Protein AF-A0A5T1BU81-F1 (afdb_monomer_lite)

Structure (mmCIF, N/CA/C/O backbone):
data_AF-A0A5T1BU81-F1
#
_entry.id   AF-A0A5T1BU81-F1
#
loop_
_atom_site.group_PDB
_atom_site.id
_atom_site.type_symbol
_atom_site.label_atom_id
_atom_site.label_alt_id
_atom_site.label_comp_id
_atom_site.label_asym_id
_atom_site.label_entity_id
_atom_site.label_seq_id
_atom_site.pdbx_PDB_ins_code
_atom_site.Cartn_x
_atom_site.Cartn_y
_atom_site.Cartn_z
_atom_site.occupancy
_atom_site.B_iso_or_equiv
_atom_site.auth_seq_id
_atom_site.auth_comp_id
_atom_site.auth_asym_id
_atom_site.auth_atom_id
_atom_site.pdbx_PDB_model_num
ATOM 1 N N . MET A 1 1 ? 14.398 15.067 -63.737 1.00 49.19 1 MET A N 1
ATOM 2 C CA . MET A 1 1 ? 13.783 13.941 -62.996 1.00 49.19 1 MET A CA 1
ATOM 3 C C . MET A 1 1 ? 14.913 13.104 -62.406 1.00 49.19 1 MET A C 1
ATOM 5 O O . MET A 1 1 ? 15.627 12.463 -63.167 1.00 49.19 1 MET A O 1
ATOM 9 N N . PHE A 1 2 ? 15.173 13.196 -61.098 1.00 52.94 2 PHE A N 1
ATOM 10 C CA . PHE A 1 2 ? 16.264 12.443 -60.463 1.00 52.94 2 PHE A CA 1
ATOM 11 C C . PHE A 1 2 ? 15.943 10.939 -60.498 1.00 52.94 2 PHE A C 1
ATOM 13 O O . PHE A 1 2 ? 14.991 10.491 -59.864 1.00 52.94 2 PHE A O 1
ATOM 20 N N . LYS A 1 3 ? 16.707 10.155 -61.271 1.00 63.56 3 LYS A N 1
ATOM 21 C CA . LYS A 1 3 ? 16.620 8.686 -61.277 1.00 63.56 3 LYS A CA 1
ATOM 22 C C . LYS A 1 3 ? 17.529 8.142 -60.179 1.00 63.56 3 LYS A C 1
ATOM 24 O O . LYS A 1 3 ? 18.737 8.031 -60.366 1.00 63.56 3 LYS A O 1
ATOM 29 N N . PHE A 1 4 ? 16.947 7.807 -59.034 1.00 70.00 4 PHE A N 1
ATOM 30 C CA . PHE A 1 4 ? 17.667 7.098 -57.982 1.00 70.00 4 PHE A CA 1
ATOM 31 C C . PHE A 1 4 ? 17.921 5.647 -58.394 1.00 70.00 4 PHE A C 1
ATOM 33 O O . PHE A 1 4 ? 17.029 4.963 -58.899 1.00 70.00 4 PHE A O 1
ATOM 40 N N . SER A 1 5 ? 19.147 5.170 -58.175 1.00 81.44 5 SER A N 1
ATOM 41 C CA . SER A 1 5 ? 19.474 3.760 -58.387 1.00 81.44 5 SER A CA 1
ATOM 42 C C . SER A 1 5 ? 18.735 2.882 -57.369 1.00 81.44 5 SER A C 1
ATOM 44 O O . SER A 1 5 ? 18.417 3.328 -56.265 1.00 81.44 5 SER A O 1
ATOM 46 N N . LYS A 1 6 ? 18.517 1.601 -57.691 1.00 78.50 6 LYS A N 1
ATOM 47 C CA . LYS A 1 6 ? 17.941 0.620 -56.750 1.00 78.50 6 LYS A CA 1
ATOM 48 C C . LYS A 1 6 ? 18.721 0.566 -55.424 1.00 78.50 6 LYS A C 1
ATOM 50 O O . LYS A 1 6 ? 18.123 0.446 -54.363 1.00 78.50 6 LYS A O 1
ATOM 55 N N . LYS A 1 7 ? 20.048 0.736 -55.481 1.00 82.69 7 LYS A N 1
ATOM 56 C CA . LYS A 1 7 ? 20.930 0.811 -54.305 1.00 82.69 7 LYS A CA 1
ATOM 57 C C . LYS A 1 7 ? 20.673 2.072 -53.469 1.00 82.69 7 LYS A C 1
ATOM 59 O O . LYS A 1 7 ? 20.648 1.991 -52.249 1.00 82.69 7 LYS A O 1
ATOM 64 N N . SER A 1 8 ? 20.421 3.211 -54.115 1.00 82.31 8 SER A N 1
ATOM 65 C CA . SER A 1 8 ? 20.060 4.465 -53.440 1.00 82.31 8 SER A CA 1
ATOM 66 C C . SER A 1 8 ? 18.711 4.357 -52.721 1.00 82.31 8 SER A C 1
ATOM 68 O O . SER A 1 8 ? 18.599 4.808 -51.588 1.00 82.31 8 SER A O 1
ATOM 70 N N . TRP A 1 9 ? 17.717 3.701 -53.330 1.00 86.00 9 TRP A N 1
ATOM 71 C CA . TRP A 1 9 ? 16.418 3.443 -52.693 1.00 86.00 9 TRP A CA 1
ATOM 72 C C . TRP A 1 9 ? 16.521 2.549 -51.455 1.00 86.00 9 TRP A C 1
ATOM 74 O O . TRP A 1 9 ? 15.889 2.839 -50.445 1.00 86.00 9 TRP A O 1
ATOM 84 N N . ILE A 1 10 ? 17.347 1.500 -51.510 1.00 87.88 10 ILE A N 1
ATOM 85 C CA . ILE A 1 10 ? 17.588 0.617 -50.358 1.00 87.88 10 ILE A CA 1
ATOM 86 C C . ILE A 1 10 ? 18.235 1.392 -49.204 1.00 87.88 10 ILE A C 1
ATOM 88 O O . ILE A 1 10 ? 17.808 1.253 -48.063 1.00 87.88 10 ILE A O 1
ATOM 92 N N . ILE A 1 11 ? 19.226 2.242 -49.491 1.00 89.12 11 ILE A N 1
ATOM 93 C CA . ILE A 1 11 ? 19.887 3.065 -48.465 1.00 89.12 11 ILE A CA 1
ATOM 94 C C . ILE A 1 11 ? 18.897 4.050 -47.833 1.00 89.12 11 ILE A C 1
ATOM 96 O O . ILE A 1 11 ? 18.842 4.150 -46.612 1.00 89.12 11 ILE A O 1
ATOM 100 N N . ILE A 1 12 ? 18.085 4.738 -48.643 1.00 88.56 12 ILE A N 1
ATOM 101 C CA . ILE A 1 12 ? 17.054 5.659 -48.141 1.00 88.56 12 ILE A CA 1
ATOM 102 C C . ILE A 1 12 ? 16.055 4.910 -47.254 1.00 88.56 12 ILE A C 1
ATOM 104 O O . ILE A 1 12 ? 15.737 5.382 -46.168 1.00 88.56 12 ILE A O 1
ATOM 108 N N . PHE A 1 13 ? 15.603 3.727 -47.675 1.00 91.00 13 PHE A N 1
ATOM 109 C CA . PHE A 1 13 ? 14.686 2.910 -46.884 1.00 91.00 13 PHE A CA 1
ATOM 110 C C . PHE A 1 13 ? 15.289 2.508 -45.530 1.00 91.00 13 PHE A C 1
ATOM 112 O O . PHE A 1 13 ? 14.634 2.667 -44.505 1.00 91.00 13 PHE A O 1
ATOM 119 N N . ILE A 1 14 ? 16.552 2.065 -45.504 1.00 92.38 14 ILE A N 1
ATOM 120 C CA . ILE A 1 14 ? 17.260 1.737 -44.255 1.00 92.38 14 ILE A CA 1
ATOM 121 C C . ILE A 1 14 ? 17.346 2.961 -43.337 1.00 92.38 14 ILE A C 1
ATOM 123 O O . ILE A 1 14 ? 17.068 2.844 -42.148 1.00 92.38 14 ILE A O 1
ATOM 127 N N . LEU A 1 15 ? 17.687 4.136 -43.873 1.00 92.62 15 LEU A N 1
ATOM 128 C CA . LEU A 1 15 ? 17.771 5.369 -43.085 1.00 92.62 15 LEU A CA 1
ATOM 129 C C . LEU A 1 15 ? 16.412 5.787 -42.510 1.00 92.62 15 LEU A C 1
ATOM 131 O O . LEU A 1 15 ? 16.352 6.207 -41.359 1.00 92.62 15 LEU A O 1
ATOM 135 N N . VAL A 1 16 ? 15.326 5.633 -43.272 1.00 93.06 16 VAL A N 1
ATOM 136 C CA . VAL A 1 16 ? 13.964 5.915 -42.792 1.00 93.06 16 VAL A CA 1
ATOM 137 C C . VAL A 1 16 ? 13.565 4.944 -41.682 1.00 93.06 16 VAL A C 1
ATOM 139 O O . VAL A 1 16 ? 13.058 5.380 -40.653 1.00 93.06 16 VAL A O 1
ATOM 142 N N . VAL A 1 17 ? 13.829 3.644 -41.849 1.00 92.00 17 VAL A N 1
ATOM 143 C CA . VAL A 1 17 ? 13.545 2.640 -40.810 1.00 92.00 17 VAL A CA 1
ATOM 144 C C . VAL A 1 17 ? 14.353 2.924 -39.544 1.00 92.00 17 VAL A C 1
ATOM 146 O O . VAL A 1 17 ? 13.786 2.923 -38.456 1.00 92.00 17 VAL A O 1
ATOM 149 N N . LEU A 1 18 ? 15.648 3.229 -39.671 1.00 92.94 18 LEU A N 1
ATOM 150 C CA . LEU A 1 18 ? 16.491 3.597 -38.531 1.00 92.94 18 LEU A CA 1
ATOM 151 C C . LEU A 1 18 ? 15.981 4.854 -37.829 1.00 92.94 18 LEU A C 1
ATOM 153 O O . LEU A 1 18 ? 15.910 4.865 -36.606 1.00 92.94 18 LEU A O 1
ATOM 157 N N . TYR A 1 19 ? 15.593 5.885 -38.582 1.00 92.50 19 TYR A N 1
ATOM 158 C CA . TYR A 1 19 ? 15.029 7.106 -38.014 1.00 92.50 19 TYR A CA 1
ATOM 159 C C . TYR A 1 19 ? 13.766 6.814 -37.196 1.00 92.50 19 TYR A C 1
ATOM 161 O O . TYR A 1 19 ? 13.699 7.208 -36.038 1.00 92.50 19 TYR A O 1
ATOM 169 N N . VAL A 1 20 ? 12.815 6.051 -37.747 1.00 91.25 20 VAL A N 1
ATOM 170 C CA . VAL A 1 20 ? 11.580 5.670 -37.036 1.00 91.25 20 VAL A CA 1
ATOM 171 C C . VAL A 1 20 ? 11.888 4.875 -35.764 1.00 91.25 20 VAL A C 1
ATOM 173 O O . VAL A 1 20 ? 11.314 5.148 -34.714 1.00 91.25 20 VAL A O 1
ATOM 176 N N . VAL A 1 21 ? 12.814 3.914 -35.833 1.00 90.88 21 VAL A N 1
ATOM 177 C CA . VAL A 1 21 ? 13.226 3.114 -34.668 1.00 90.88 21 VAL A CA 1
ATOM 178 C C . VAL A 1 21 ? 13.856 4.000 -33.592 1.00 90.88 21 VAL A C 1
ATOM 180 O O . VAL A 1 21 ? 13.469 3.905 -32.432 1.00 90.88 21 VAL A O 1
ATOM 183 N N . ILE A 1 22 ? 14.781 4.889 -33.963 1.00 91.25 22 ILE A N 1
ATOM 184 C CA . ILE A 1 22 ? 15.454 5.801 -33.026 1.00 91.25 22 ILE A CA 1
ATOM 185 C C . ILE A 1 22 ? 14.453 6.776 -32.397 1.00 91.25 22 ILE A C 1
ATOM 187 O O . ILE A 1 22 ? 14.498 6.975 -31.187 1.00 91.25 22 ILE A O 1
ATOM 191 N N . SER A 1 23 ? 13.536 7.348 -33.182 1.00 86.75 23 SER A N 1
ATOM 192 C CA . SER A 1 23 ? 12.489 8.242 -32.675 1.00 86.75 23 SER A CA 1
ATOM 193 C C . SER A 1 23 ? 11.585 7.545 -31.659 1.00 86.75 23 SER A C 1
ATOM 195 O O . SER A 1 23 ? 11.383 8.080 -30.574 1.00 86.75 23 SER A O 1
ATOM 197 N N . ASN A 1 24 ? 11.122 6.327 -31.954 1.00 87.19 24 ASN A N 1
ATOM 198 C CA . ASN A 1 24 ? 10.298 5.554 -31.019 1.00 87.19 24 ASN A CA 1
ATOM 199 C C . ASN A 1 24 ? 11.059 5.192 -29.735 1.00 87.19 24 ASN A C 1
ATOM 201 O O . ASN A 1 24 ? 10.496 5.249 -28.646 1.00 87.19 24 ASN A O 1
ATOM 205 N N . ILE A 1 25 ? 12.343 4.833 -29.847 1.00 87.88 25 ILE A N 1
ATOM 206 C CA . ILE A 1 25 ? 13.197 4.564 -28.682 1.00 87.88 25 ILE A CA 1
ATOM 207 C C . ILE A 1 25 ? 13.343 5.828 -27.826 1.00 87.88 25 ILE A C 1
ATOM 209 O O . ILE A 1 25 ? 13.241 5.758 -26.606 1.00 87.88 25 ILE A O 1
ATOM 213 N N . TYR A 1 26 ? 13.552 6.985 -28.453 1.00 88.12 26 TYR A N 1
ATOM 214 C CA . TYR A 1 26 ? 13.682 8.258 -27.751 1.00 88.12 26 TYR A CA 1
ATOM 215 C C . TYR A 1 26 ? 12.391 8.662 -27.022 1.00 88.12 26 TYR A C 1
ATOM 217 O O . TYR A 1 26 ? 12.443 9.061 -25.860 1.00 88.12 26 TYR A O 1
ATOM 225 N N . GLU A 1 27 ? 11.230 8.513 -27.666 1.00 86.94 27 GLU A N 1
ATOM 226 C CA . GLU A 1 27 ? 9.928 8.753 -27.030 1.00 86.94 27 GLU A CA 1
ATOM 227 C C . GLU A 1 27 ? 9.691 7.818 -25.838 1.00 86.94 27 GLU A C 1
ATOM 229 O O . GLU A 1 27 ? 9.267 8.278 -24.777 1.00 86.94 27 GLU A O 1
ATOM 234 N N . LEU A 1 28 ? 10.034 6.532 -25.979 1.00 85.50 28 LEU A N 1
ATOM 235 C CA . LEU A 1 28 ? 9.949 5.556 -24.894 1.00 85.50 28 LEU A CA 1
ATOM 236 C C . LEU A 1 28 ? 10.817 5.968 -23.695 1.00 85.50 28 LEU A C 1
ATOM 238 O O . LEU A 1 28 ? 10.316 6.011 -22.574 1.00 85.50 28 LEU A O 1
ATOM 242 N N . PHE A 1 29 ? 12.086 6.324 -23.923 1.00 84.88 29 PHE A N 1
ATOM 243 C CA . PHE A 1 29 ? 12.984 6.764 -22.849 1.00 84.88 29 PHE A CA 1
ATOM 244 C C . PHE A 1 29 ? 12.488 8.031 -22.146 1.00 84.88 29 PHE A C 1
ATOM 246 O O . PHE A 1 29 ? 12.538 8.102 -20.921 1.00 84.88 29 PHE A O 1
ATOM 253 N N . ASN A 1 30 ? 11.973 9.013 -22.891 1.00 86.62 30 ASN A N 1
ATOM 254 C CA . ASN A 1 30 ? 11.432 10.235 -22.292 1.00 86.62 30 ASN A CA 1
ATOM 255 C C . ASN A 1 30 ? 10.183 9.966 -21.443 1.00 86.62 30 ASN A C 1
ATOM 257 O O . ASN A 1 30 ? 10.045 10.550 -20.370 1.00 86.62 30 ASN A O 1
ATOM 261 N N . SER A 1 31 ? 9.284 9.090 -21.905 1.00 86.19 31 SER A N 1
ATOM 262 C CA . SER A 1 31 ? 8.113 8.674 -21.123 1.00 86.19 31 SER A CA 1
ATOM 263 C C . SER A 1 31 ? 8.538 7.988 -19.827 1.00 86.19 31 SER A C 1
ATOM 265 O O . SER A 1 31 ? 8.053 8.345 -18.758 1.00 86.19 31 SER A O 1
ATOM 267 N N . MET A 1 32 ? 9.483 7.049 -19.915 1.00 87.12 32 MET A N 1
ATOM 268 C CA . MET A 1 32 ? 10.006 6.330 -18.753 1.00 87.12 32 MET A CA 1
ATOM 269 C C . MET A 1 32 ? 10.641 7.272 -17.728 1.00 87.12 32 MET A C 1
ATOM 271 O O . MET A 1 32 ? 10.411 7.133 -16.531 1.00 87.12 32 MET A O 1
ATOM 275 N N . GLU A 1 33 ? 11.430 8.244 -18.182 1.00 89.69 33 GLU A N 1
ATOM 276 C CA . GLU A 1 33 ? 12.077 9.198 -17.283 1.00 89.69 33 GLU A CA 1
ATOM 277 C C . GLU A 1 33 ? 11.059 10.124 -16.604 1.00 89.69 33 GLU A C 1
ATOM 279 O O . GLU A 1 33 ? 11.213 10.464 -15.432 1.00 89.69 33 GLU A O 1
ATOM 284 N N . ALA A 1 34 ? 9.982 10.500 -17.300 1.00 91.81 34 ALA A N 1
ATOM 285 C CA . ALA A 1 34 ? 8.889 11.257 -16.695 1.00 91.81 34 ALA A CA 1
ATOM 286 C C . ALA A 1 34 ? 8.179 10.455 -15.589 1.00 91.81 34 ALA A C 1
ATOM 288 O O . ALA A 1 34 ? 7.944 10.992 -14.502 1.00 91.81 34 ALA A O 1
ATOM 289 N N . ASP A 1 35 ? 7.892 9.175 -15.835 1.00 93.56 35 ASP A N 1
ATOM 290 C CA . ASP A 1 35 ? 7.262 8.287 -14.852 1.00 93.56 35 ASP A CA 1
ATOM 291 C C . ASP A 1 35 ? 8.173 8.055 -13.636 1.00 93.56 35 ASP A C 1
ATOM 293 O O . ASP A 1 35 ? 7.727 8.179 -12.493 1.00 93.56 35 ASP A O 1
ATOM 297 N N . ASN A 1 36 ? 9.471 7.823 -13.862 1.00 94.31 36 ASN A N 1
ATOM 298 C CA . ASN A 1 36 ? 10.459 7.674 -12.791 1.00 94.31 36 ASN A CA 1
ATOM 299 C C . ASN A 1 36 ? 10.587 8.943 -11.943 1.00 94.31 36 ASN A C 1
ATOM 301 O O . ASN A 1 36 ? 10.614 8.865 -10.716 1.00 94.31 36 ASN A O 1
ATOM 305 N N . ASN A 1 37 ? 10.633 10.123 -12.566 1.00 95.50 37 ASN A N 1
ATOM 306 C CA . ASN A 1 37 ? 10.712 11.383 -11.826 1.00 95.50 37 ASN A CA 1
ATOM 307 C C . ASN A 1 37 ? 9.479 11.610 -10.957 1.00 95.50 37 ASN A C 1
ATOM 309 O O . ASN A 1 37 ? 9.611 11.975 -9.789 1.00 95.50 37 ASN A O 1
ATOM 313 N N . LYS A 1 38 ? 8.291 11.296 -11.474 1.00 97.06 38 LYS A N 1
ATOM 314 C CA . LYS A 1 38 ? 7.061 11.353 -10.685 1.00 97.06 38 LYS A CA 1
ATOM 315 C C . LYS A 1 38 ? 7.082 10.369 -9.511 1.00 97.06 38 LYS A C 1
ATOM 317 O O . LYS A 1 38 ? 6.713 10.747 -8.401 1.00 97.06 38 LYS A O 1
ATOM 322 N N . ALA A 1 39 ? 7.549 9.139 -9.726 1.00 97.25 39 ALA A N 1
ATOM 323 C CA . ALA A 1 39 ? 7.691 8.152 -8.658 1.00 97.25 39 ALA A CA 1
ATOM 324 C C . ALA A 1 39 ? 8.668 8.635 -7.569 1.00 97.25 39 ALA A C 1
ATOM 326 O O . ALA A 1 39 ? 8.357 8.568 -6.378 1.00 97.25 39 ALA A O 1
ATOM 327 N N . ARG A 1 40 ? 9.815 9.214 -7.954 1.00 97.94 40 ARG A N 1
ATOM 328 C CA . ARG A 1 40 ? 10.782 9.811 -7.012 1.00 97.94 40 ARG A CA 1
ATOM 329 C C . ARG A 1 40 ? 10.168 10.944 -6.196 1.00 97.94 40 ARG A C 1
ATOM 331 O O . ARG A 1 40 ? 10.365 11.007 -4.979 1.00 97.94 40 ARG A O 1
ATOM 338 N N . GLU A 1 41 ? 9.424 11.833 -6.850 1.00 98.38 41 GLU A N 1
ATOM 339 C CA . GLU A 1 41 ? 8.719 12.938 -6.196 1.00 98.38 41 GLU A CA 1
ATOM 340 C C . GLU A 1 41 ? 7.700 12.424 -5.173 1.00 98.38 41 GLU A C 1
ATOM 342 O O . GLU A 1 41 ? 7.697 12.887 -4.028 1.00 98.38 41 GLU A O 1
ATOM 347 N N . ASN A 1 42 ? 6.891 11.429 -5.542 1.00 98.50 42 ASN A N 1
ATOM 348 C CA . ASN A 1 42 ? 5.886 10.835 -4.661 1.00 98.50 42 ASN A CA 1
ATOM 349 C C . ASN A 1 42 ? 6.514 10.166 -3.430 1.00 98.50 42 ASN A C 1
ATOM 351 O O . ASN A 1 42 ? 6.101 10.439 -2.299 1.00 98.50 42 ASN A O 1
ATOM 355 N N . LEU A 1 43 ? 7.548 9.339 -3.619 1.00 98.25 43 LEU A N 1
ATOM 356 C CA . LEU A 1 43 ? 8.248 8.668 -2.515 1.00 98.25 43 LEU A CA 1
ATOM 357 C C . LEU A 1 43 ? 8.936 9.682 -1.589 1.00 98.25 43 LEU A C 1
ATOM 359 O O . LEU A 1 43 ? 8.867 9.572 -0.363 1.00 98.25 43 LEU A O 1
ATOM 363 N N . SER A 1 44 ? 9.533 10.730 -2.158 1.00 98.50 44 SER A N 1
ATOM 364 C CA . SER A 1 44 ? 10.124 11.828 -1.384 1.00 98.50 44 SER A CA 1
ATOM 365 C C . SER A 1 44 ? 9.068 12.590 -0.580 1.00 98.50 44 SER A C 1
ATOM 367 O O . SER A 1 44 ? 9.288 12.934 0.588 1.00 98.50 44 SER A O 1
ATOM 369 N N . ALA A 1 45 ? 7.897 12.835 -1.173 1.00 98.50 45 ALA A N 1
ATOM 370 C CA . ALA A 1 45 ? 6.770 13.471 -0.502 1.00 98.50 45 ALA A CA 1
ATOM 371 C C . ALA A 1 45 ? 6.239 12.612 0.653 1.00 98.50 45 ALA A C 1
ATOM 373 O O . ALA A 1 45 ? 5.982 13.150 1.731 1.00 98.50 45 ALA A O 1
ATOM 374 N N . LEU A 1 46 ? 6.160 11.289 0.479 1.00 98.56 46 LEU A N 1
ATOM 375 C CA . LEU A 1 46 ? 5.788 10.348 1.538 1.00 98.56 46 LEU A CA 1
ATOM 376 C C . LEU A 1 46 ? 6.764 10.415 2.726 1.00 98.56 46 LEU A C 1
ATOM 378 O O . LEU A 1 46 ? 6.341 10.515 3.879 1.00 98.56 46 LEU A O 1
ATOM 382 N N . ILE A 1 47 ? 8.073 10.434 2.458 1.00 98.38 47 ILE A N 1
ATOM 383 C CA . ILE A 1 47 ? 9.107 10.563 3.501 1.00 98.38 47 ILE A CA 1
ATOM 384 C C . ILE A 1 47 ? 9.014 11.913 4.220 1.00 98.38 47 ILE A C 1
ATOM 386 O O . ILE A 1 47 ? 9.239 12.006 5.429 1.00 98.38 47 ILE A O 1
ATOM 390 N N . LYS A 1 48 ? 8.690 12.990 3.502 1.00 98.31 48 LYS A N 1
ATOM 391 C CA . LYS A 1 48 ? 8.478 14.305 4.117 1.00 98.31 48 LYS A CA 1
ATOM 392 C C . LYS A 1 48 ? 7.207 14.331 4.966 1.00 98.31 48 LYS A C 1
ATOM 394 O O . LYS A 1 48 ? 7.218 14.929 6.042 1.00 98.31 48 LYS A O 1
ATOM 399 N N . TRP A 1 49 ? 6.134 13.700 4.499 1.00 98.44 49 TRP A N 1
ATOM 400 C CA . TRP A 1 49 ? 4.880 13.579 5.235 1.00 98.44 49 TRP A CA 1
ATOM 401 C C . TRP A 1 49 ? 5.090 12.854 6.569 1.00 98.44 49 TRP A C 1
ATOM 403 O O . TRP A 1 49 ? 4.656 13.362 7.602 1.00 98.44 49 TRP A O 1
ATOM 413 N N . SER A 1 50 ? 5.828 11.740 6.587 1.00 98.00 50 SER A N 1
ATOM 414 C CA . SER A 1 50 ? 6.027 10.945 7.811 1.00 98.00 50 SER A CA 1
ATOM 415 C C . SER A 1 50 ? 6.782 11.687 8.912 1.00 98.00 50 SER A C 1
ATOM 417 O O . SER A 1 50 ? 6.513 11.493 10.095 1.00 98.00 50 SER A O 1
ATOM 419 N N . LYS A 1 51 ? 7.688 12.596 8.535 1.00 96.88 51 LYS A N 1
ATOM 420 C CA . LYS A 1 51 ? 8.425 13.456 9.475 1.00 96.88 51 LYS A CA 1
ATOM 421 C C . LYS A 1 51 ? 7.565 14.573 10.081 1.00 96.88 51 LYS A C 1
ATOM 423 O O . LYS A 1 51 ? 7.964 15.132 11.100 1.00 96.88 51 LYS A O 1
ATOM 428 N N . ASN A 1 52 ? 6.422 14.883 9.466 1.00 96.25 52 ASN A N 1
ATOM 429 C CA . ASN A 1 52 ? 5.526 15.976 9.841 1.00 96.25 52 ASN A CA 1
ATOM 430 C C . ASN A 1 52 ? 4.145 15.421 10.234 1.00 96.25 52 ASN A C 1
ATOM 432 O O . ASN A 1 52 ? 4.011 14.821 11.297 1.00 96.25 52 ASN A O 1
ATOM 436 N N . GLU A 1 53 ? 3.140 15.574 9.366 1.00 96.94 53 GLU A N 1
ATOM 437 C CA . GLU A 1 53 ? 1.756 15.126 9.575 1.00 96.94 53 GLU A CA 1
ATOM 438 C C . GLU A 1 53 ? 1.660 13.655 10.001 1.00 96.94 53 GLU A C 1
ATOM 440 O O . GLU A 1 53 ? 0.894 13.324 10.902 1.00 96.94 53 GLU A O 1
ATOM 445 N N . GLY A 1 54 ? 2.469 12.768 9.413 1.00 97.12 54 GLY A N 1
ATOM 446 C CA . GLY A 1 54 ? 2.452 11.347 9.764 1.00 97.12 54 GLY A CA 1
ATOM 447 C C . GLY A 1 54 ? 2.851 11.079 11.217 1.00 97.12 54 GLY A C 1
ATOM 448 O O . GLY A 1 54 ? 2.321 10.163 11.841 1.00 97.12 54 GLY A O 1
ATOM 449 N N . LYS A 1 55 ? 3.719 11.912 11.806 1.00 97.50 55 LYS A N 1
ATOM 450 C CA . LYS A 1 55 ? 4.074 11.816 13.227 1.00 97.50 55 LYS A CA 1
ATOM 451 C C . LYS A 1 55 ? 2.898 12.202 14.125 1.00 97.50 55 LYS A C 1
ATOM 453 O O . LYS A 1 55 ? 2.682 11.558 15.148 1.00 97.50 55 LYS A O 1
ATOM 458 N N . GLU A 1 56 ? 2.145 13.231 13.746 1.00 97.69 56 GLU A N 1
ATOM 459 C CA . GLU A 1 56 ? 0.948 13.665 14.476 1.00 97.69 56 GLU A CA 1
ATOM 460 C C . GLU A 1 56 ? -0.178 12.628 14.373 1.00 97.69 56 GLU A C 1
ATOM 462 O O . GLU A 1 56 ? -0.813 12.306 15.377 1.00 97.69 56 GLU A O 1
ATOM 467 N N . GLU A 1 57 ? -0.389 12.053 13.185 1.00 98.12 57 GLU A N 1
ATOM 468 C CA . GLU A 1 57 ? -1.351 10.966 12.974 1.00 98.12 57 GLU A CA 1
ATOM 469 C C . GLU A 1 57 ? -0.987 9.717 13.784 1.00 98.12 57 GLU A C 1
ATOM 471 O O . GLU A 1 57 ? -1.861 9.122 14.415 1.00 98.12 57 GLU A O 1
ATOM 476 N N . LEU A 1 58 ? 0.296 9.348 13.831 1.00 98.19 58 LEU A N 1
ATOM 477 C CA . LEU A 1 58 ? 0.772 8.219 14.632 1.00 98.19 58 LEU A CA 1
ATOM 478 C C . LEU A 1 58 ? 0.583 8.456 16.131 1.00 98.19 58 LEU A C 1
ATOM 480 O O . LEU A 1 58 ? 0.163 7.548 16.849 1.00 98.19 58 LEU A O 1
ATOM 484 N N . GLU A 1 59 ? 0.863 9.666 16.611 1.00 98.06 59 GLU A N 1
ATOM 485 C CA . GLU A 1 59 ? 0.644 10.020 18.014 1.00 98.06 59 GLU A CA 1
ATOM 486 C C . GLU A 1 59 ? -0.848 10.006 18.370 1.00 98.06 59 GLU A C 1
ATOM 488 O O . GLU A 1 59 ? -1.234 9.498 19.424 1.00 98.06 59 GLU A O 1
ATOM 493 N N . TYR A 1 60 ? -1.708 10.497 17.473 1.00 97.75 60 TYR A N 1
ATOM 494 C CA . TYR A 1 60 ? -3.158 10.381 17.627 1.00 97.75 60 TYR A CA 1
ATOM 495 C C . TYR A 1 60 ? -3.604 8.916 17.681 1.00 97.75 60 TYR A C 1
ATOM 497 O O . TYR A 1 60 ? -4.357 8.547 18.580 1.00 97.75 60 TYR A O 1
ATOM 505 N N . ALA A 1 61 ? -3.124 8.076 16.761 1.00 97.94 61 ALA A N 1
ATOM 506 C CA . ALA A 1 61 ? -3.485 6.664 16.692 1.00 97.94 61 ALA A CA 1
ATOM 507 C C . ALA A 1 61 ? -3.116 5.912 17.978 1.00 97.94 61 ALA A C 1
ATOM 509 O O . ALA A 1 61 ? -3.939 5.167 18.514 1.00 97.94 61 ALA A O 1
ATOM 510 N N . LYS A 1 62 ? -1.908 6.150 18.507 1.00 97.88 62 LYS A N 1
ATOM 511 C CA . LYS A 1 62 ? -1.423 5.559 19.766 1.00 97.88 62 LYS A CA 1
ATOM 512 C C . LYS A 1 62 ? -2.261 5.969 20.973 1.00 97.88 62 LYS A C 1
ATOM 514 O O . LYS A 1 62 ? -2.537 5.130 21.825 1.00 97.88 62 LYS A O 1
ATOM 519 N N . ASN A 1 63 ? -2.682 7.231 21.020 1.00 97.50 63 ASN A N 1
ATOM 520 C CA . ASN A 1 63 ? -3.429 7.813 22.137 1.00 97.50 63 ASN A CA 1
ATOM 521 C C . ASN A 1 63 ? -4.952 7.837 21.910 1.00 97.50 63 ASN A C 1
ATOM 523 O O . ASN A 1 63 ? -5.665 8.598 22.573 1.00 97.50 63 ASN A O 1
ATOM 527 N N . LEU A 1 64 ? -5.469 7.046 20.963 1.00 97.56 64 LEU A N 1
ATOM 528 C CA . LEU A 1 64 ? -6.905 6.934 20.732 1.00 97.56 64 LEU A CA 1
ATOM 529 C C . LEU A 1 64 ? -7.581 6.358 21.988 1.00 97.56 64 LEU A C 1
ATOM 531 O O . LEU A 1 64 ? -7.243 5.269 22.451 1.00 97.56 64 LEU A O 1
ATOM 535 N N . SER A 1 65 ? -8.544 7.094 22.536 1.00 95.94 65 SER A N 1
ATOM 536 C CA . SER A 1 65 ? -9.258 6.785 23.775 1.00 95.94 65 SER A CA 1
ATOM 537 C C . SER A 1 65 ? -10.762 6.997 23.606 1.00 95.94 65 SER A C 1
ATOM 539 O O . SER A 1 65 ? -11.223 7.526 22.595 1.00 95.94 65 SER A O 1
ATOM 541 N N . LYS A 1 66 ? -11.560 6.607 24.607 1.00 94.56 66 LYS A N 1
ATOM 542 C CA . LYS A 1 66 ? -13.022 6.790 24.568 1.00 94.56 66 LYS A CA 1
ATOM 543 C C . LYS A 1 66 ? -13.425 8.259 24.426 1.00 94.56 66 LYS A C 1
ATOM 545 O O . LYS A 1 66 ? -14.425 8.553 23.782 1.00 94.56 66 LYS A O 1
ATOM 550 N N . GLU A 1 67 ? -12.655 9.168 25.014 1.00 95.94 67 GLU A N 1
ATOM 551 C CA . GLU A 1 67 ? -12.943 10.602 25.061 1.00 95.94 67 GLU A CA 1
ATOM 552 C C . GLU A 1 67 ? -12.693 11.303 23.720 1.00 95.94 67 GLU A C 1
ATOM 554 O O . GLU A 1 67 ? -13.385 12.266 23.398 1.00 95.94 67 GLU A O 1
ATOM 559 N N . ASN A 1 68 ? -11.708 10.840 22.942 1.00 95.00 68 ASN A N 1
ATOM 560 C CA . ASN A 1 68 ? -11.309 11.458 21.671 1.00 95.00 68 ASN A CA 1
ATOM 561 C C . ASN A 1 68 ? -11.702 10.625 20.432 1.00 95.00 68 ASN A C 1
ATOM 563 O O . ASN A 1 68 ? -11.325 10.969 19.304 1.00 95.00 68 ASN A O 1
ATOM 567 N N . TYR A 1 69 ? -12.444 9.536 20.644 1.00 94.94 69 TYR A N 1
ATOM 568 C CA . TYR A 1 69 ? -12.882 8.626 19.599 1.00 94.94 69 TYR A CA 1
ATOM 569 C C . TYR A 1 69 ? -13.919 9.272 18.677 1.00 94.94 69 TYR A C 1
ATOM 571 O O . TYR A 1 69 ? -14.936 9.811 19.113 1.00 94.94 69 TYR A O 1
ATOM 579 N N . ASN A 1 70 ? -13.676 9.155 17.374 1.00 94.19 70 ASN A N 1
ATOM 580 C CA . ASN A 1 70 ? -14.624 9.501 16.329 1.00 94.19 70 ASN A CA 1
ATOM 581 C C . ASN A 1 70 ? -14.462 8.497 15.177 1.00 94.19 70 ASN A C 1
ATOM 583 O O . ASN A 1 70 ? -13.413 8.468 14.533 1.00 94.19 70 ASN A O 1
ATOM 587 N N . GLN A 1 71 ? -15.492 7.680 14.933 1.00 91.38 71 GLN A N 1
ATOM 588 C CA . GLN A 1 71 ? -15.450 6.601 13.938 1.00 91.38 71 GLN A CA 1
ATOM 589 C C . GLN A 1 71 ? -15.120 7.108 12.528 1.00 91.38 71 GLN A C 1
ATOM 591 O O . GLN A 1 71 ? -14.327 6.487 11.822 1.00 91.38 71 GLN A O 1
ATOM 596 N N . GLU A 1 72 ? -15.705 8.235 12.113 1.00 93.56 72 GLU A N 1
ATOM 597 C CA . GLU A 1 72 ? -15.486 8.806 10.781 1.00 93.56 72 GLU A CA 1
ATOM 598 C C . GLU A 1 72 ? -14.017 9.207 10.599 1.00 93.56 72 GLU A C 1
ATOM 600 O O . GLU A 1 72 ? -13.377 8.813 9.624 1.00 93.56 72 GLU A O 1
ATOM 605 N N . LYS A 1 73 ? -13.441 9.908 11.582 1.00 95.38 73 LYS A N 1
ATOM 606 C CA . LYS A 1 73 ? -12.025 10.296 11.576 1.00 95.38 73 LYS A CA 1
ATOM 607 C C . LYS A 1 73 ? -11.103 9.077 11.528 1.00 95.38 73 LYS A C 1
ATOM 609 O O . LYS A 1 73 ? -10.154 9.070 10.745 1.00 95.38 73 LYS A O 1
ATOM 614 N N . VAL A 1 74 ? -11.373 8.061 12.349 1.00 95.06 74 VAL A N 1
ATOM 615 C CA . VAL A 1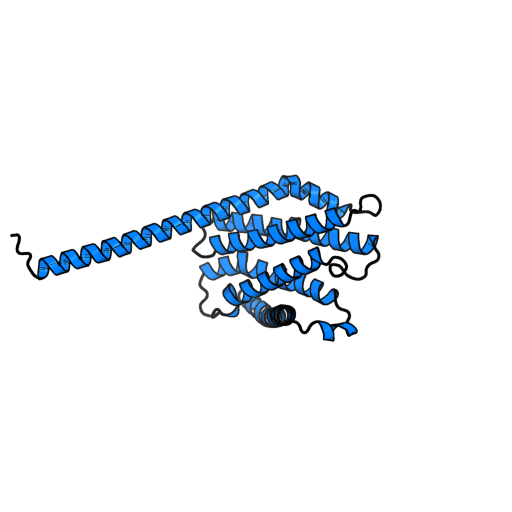 74 ? -10.592 6.813 12.375 1.00 95.06 74 VAL A CA 1
ATOM 616 C C . VAL A 1 74 ? -10.661 6.111 11.017 1.00 95.06 74 VAL A C 1
ATOM 618 O O . VAL A 1 74 ? -9.626 5.770 10.443 1.00 95.06 74 VAL A O 1
ATOM 621 N N . THR A 1 75 ? -11.864 5.973 10.461 1.00 94.12 75 THR A N 1
ATOM 622 C CA . THR A 1 75 ? -12.105 5.347 9.155 1.00 94.12 75 THR A CA 1
ATOM 623 C C . THR A 1 75 ? -11.357 6.063 8.037 1.00 94.12 75 THR A C 1
ATOM 625 O O . THR A 1 75 ? -10.614 5.425 7.288 1.00 94.12 75 THR A O 1
ATOM 628 N N . GLN A 1 76 ? -11.469 7.389 7.954 1.00 96.00 76 GLN A N 1
ATOM 629 C CA . GLN A 1 76 ? -10.790 8.168 6.919 1.00 96.00 76 GLN A CA 1
ATOM 630 C C . GLN A 1 76 ? -9.263 8.117 7.056 1.00 96.00 76 GLN A C 1
ATOM 632 O O . GLN A 1 76 ? -8.561 8.043 6.048 1.00 96.00 76 GLN A O 1
ATOM 637 N N . MET A 1 77 ? -8.730 8.081 8.281 1.00 97.19 77 MET A N 1
ATOM 638 C CA . MET A 1 77 ? -7.288 7.950 8.509 1.00 97.19 77 MET A CA 1
ATOM 639 C C . MET A 1 77 ? -6.762 6.571 8.090 1.00 97.19 77 MET A C 1
ATOM 641 O O . MET A 1 77 ? -5.715 6.495 7.446 1.00 97.19 77 MET A O 1
ATOM 645 N N . ILE A 1 78 ? -7.505 5.493 8.362 1.00 95.94 78 ILE A N 1
ATOM 646 C CA . ILE A 1 78 ? -7.164 4.144 7.879 1.00 95.94 78 ILE A CA 1
ATOM 647 C C . ILE A 1 78 ? -7.179 4.105 6.346 1.00 95.94 78 ILE A C 1
ATOM 649 O O . ILE A 1 78 ? -6.206 3.670 5.733 1.00 95.94 78 ILE A O 1
ATOM 653 N N . ILE A 1 79 ? -8.247 4.606 5.715 1.00 96.00 79 ILE A N 1
ATOM 654 C CA . ILE A 1 79 ? -8.386 4.634 4.249 1.00 96.00 79 ILE A CA 1
ATOM 655 C C . ILE A 1 79 ? -7.257 5.444 3.604 1.00 96.00 79 ILE A C 1
ATOM 657 O O . ILE A 1 79 ? -6.667 4.998 2.618 1.00 96.00 79 ILE A O 1
ATOM 661 N N . LYS A 1 80 ? -6.939 6.622 4.156 1.00 97.56 80 LYS A N 1
ATOM 662 C CA . LYS A 1 80 ? -5.825 7.462 3.697 1.00 97.56 80 LYS A CA 1
ATOM 66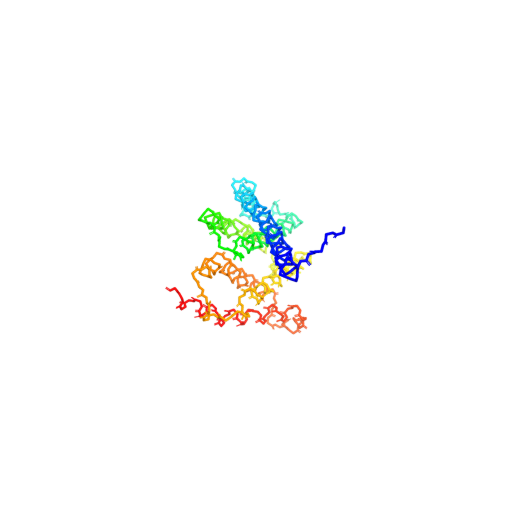3 C C . LYS A 1 80 ? -4.514 6.680 3.733 1.00 97.56 80 LYS A C 1
ATOM 665 O O . LYS A 1 80 ? -3.827 6.610 2.717 1.00 97.56 80 LYS A O 1
ATOM 670 N N . ASN A 1 81 ? -4.192 6.063 4.868 1.00 98.06 81 ASN A N 1
ATOM 671 C CA . ASN A 1 81 ? -2.926 5.357 5.051 1.00 98.06 81 ASN A CA 1
ATOM 672 C C . ASN A 1 81 ? -2.821 4.100 4.166 1.00 98.06 81 ASN A C 1
ATOM 674 O O . ASN A 1 81 ? -1.760 3.866 3.592 1.00 98.06 81 ASN A O 1
ATOM 678 N N . LEU A 1 82 ? -3.915 3.360 3.944 1.00 96.50 82 LEU A N 1
ATOM 679 C CA . LEU A 1 82 ? -3.947 2.247 2.979 1.00 96.50 82 LEU A CA 1
ATOM 680 C C . LEU A 1 82 ? -3.648 2.718 1.548 1.00 96.50 82 LEU A C 1
ATOM 682 O O . LEU A 1 82 ? -2.847 2.104 0.845 1.00 96.50 82 LEU A O 1
ATOM 686 N N . LYS A 1 83 ? -4.242 3.839 1.122 1.00 97.06 83 LYS A N 1
ATOM 687 C CA . LYS A 1 83 ? -3.988 4.420 -0.208 1.00 97.06 83 LYS A CA 1
ATOM 688 C C . LYS A 1 83 ? -2.551 4.913 -0.366 1.00 97.06 83 LYS A C 1
ATOM 690 O O . LYS A 1 83 ? -1.991 4.782 -1.449 1.00 97.06 83 LYS A O 1
ATOM 695 N N . MET A 1 84 ? -1.955 5.461 0.693 1.00 97.81 84 MET A N 1
ATOM 696 C CA . MET A 1 84 ? -0.551 5.889 0.683 1.00 97.81 84 MET A CA 1
ATOM 697 C C . MET A 1 84 ? 0.399 4.699 0.535 1.00 97.81 84 MET A C 1
ATOM 699 O O . MET A 1 84 ? 1.327 4.773 -0.267 1.00 97.81 84 MET A O 1
ATOM 703 N N . ILE A 1 85 ? 0.130 3.586 1.229 1.00 97.25 85 ILE A N 1
ATOM 704 C CA . ILE A 1 85 ? 0.875 2.334 1.035 1.00 97.25 85 ILE A CA 1
ATOM 705 C C . ILE A 1 85 ? 0.718 1.860 -0.412 1.00 97.25 85 ILE A C 1
ATOM 707 O O . ILE A 1 85 ? 1.716 1.645 -1.089 1.00 97.25 85 ILE A O 1
ATOM 711 N N . GLN A 1 86 ? -0.515 1.765 -0.920 1.00 96.56 86 GLN A N 1
ATOM 712 C CA . GLN A 1 86 ? -0.778 1.322 -2.293 1.00 96.56 86 GLN A CA 1
ATOM 713 C C . GLN A 1 86 ? -0.028 2.157 -3.342 1.00 96.56 86 GLN A C 1
ATOM 715 O O . GLN A 1 86 ? 0.597 1.591 -4.236 1.00 96.56 86 GLN A O 1
ATOM 720 N N . ALA A 1 87 ? -0.073 3.488 -3.228 1.00 97.06 87 ALA A N 1
ATOM 721 C CA . ALA A 1 87 ? 0.644 4.385 -4.131 1.00 97.06 87 ALA A CA 1
ATOM 722 C C . ALA A 1 87 ? 2.161 4.163 -4.054 1.00 97.06 87 ALA A C 1
ATOM 724 O O . ALA A 1 87 ? 2.808 4.014 -5.086 1.00 97.06 87 ALA A O 1
ATOM 725 N N . SER A 1 88 ? 2.705 4.025 -2.839 1.00 96.94 88 SER A N 1
ATOM 726 C CA . SER A 1 88 ? 4.130 3.763 -2.637 1.00 96.94 88 SER A CA 1
ATOM 727 C C . SER A 1 88 ? 4.602 2.482 -3.327 1.00 96.94 88 SER A C 1
ATOM 729 O O . SER A 1 88 ? 5.695 2.494 -3.888 1.00 96.94 88 SER A O 1
ATOM 731 N N . ILE A 1 89 ? 3.827 1.386 -3.318 1.00 94.94 89 ILE A N 1
ATOM 732 C CA . ILE A 1 89 ? 4.281 0.154 -3.995 1.00 94.94 89 ILE A CA 1
ATOM 733 C C . ILE A 1 89 ? 4.230 0.310 -5.521 1.00 94.94 89 ILE A C 1
ATOM 735 O O . ILE A 1 89 ? 5.049 -0.292 -6.208 1.00 94.94 89 ILE A O 1
ATOM 739 N N . GLU A 1 90 ? 3.302 1.101 -6.071 1.00 95.62 90 GLU A N 1
ATOM 740 C CA . GLU A 1 90 ? 3.264 1.400 -7.514 1.00 95.62 90 GLU A CA 1
ATOM 741 C C . GLU A 1 90 ? 4.437 2.298 -7.936 1.00 95.62 90 GLU A C 1
ATOM 743 O O . GLU A 1 90 ? 5.065 2.065 -8.971 1.00 95.62 90 GLU A O 1
ATOM 748 N N . ASP A 1 91 ? 4.802 3.280 -7.111 1.00 96.19 91 ASP A N 1
ATOM 749 C CA . ASP A 1 91 ? 5.986 4.108 -7.353 1.00 96.19 91 ASP A CA 1
ATOM 750 C C . ASP A 1 91 ? 7.275 3.260 -7.272 1.00 96.19 91 ASP A C 1
ATOM 752 O O . ASP A 1 91 ? 8.131 3.338 -8.154 1.00 96.19 91 ASP A O 1
ATOM 756 N N . MET A 1 92 ? 7.391 2.363 -6.283 1.00 93.44 92 MET A N 1
ATOM 757 C CA . MET A 1 92 ? 8.501 1.397 -6.195 1.00 93.44 92 MET A CA 1
ATOM 758 C C . MET A 1 92 ? 8.527 0.431 -7.382 1.00 93.44 92 MET A C 1
ATOM 760 O O . MET A 1 92 ? 9.596 0.131 -7.915 1.00 93.44 92 MET A O 1
ATOM 764 N N . LYS A 1 93 ? 7.366 -0.050 -7.839 1.00 92.44 93 LYS A N 1
ATOM 765 C CA . LYS A 1 93 ? 7.259 -0.867 -9.054 1.00 92.44 93 LYS A CA 1
ATOM 766 C C . LYS A 1 93 ? 7.795 -0.109 -10.263 1.00 92.44 93 LYS A C 1
ATOM 768 O O . LYS A 1 93 ? 8.531 -0.684 -11.061 1.00 92.44 93 LYS A O 1
ATOM 773 N N . THR A 1 94 ? 7.435 1.163 -10.400 1.00 92.62 94 THR A N 1
ATOM 774 C CA . THR A 1 94 ? 7.884 2.019 -11.506 1.00 92.62 94 THR A CA 1
ATOM 775 C C . THR A 1 94 ? 9.409 2.112 -11.512 1.00 92.62 94 THR A C 1
ATOM 777 O O . THR A 1 94 ? 10.040 1.745 -12.504 1.00 92.62 94 THR A O 1
ATOM 780 N N . LEU A 1 95 ? 10.016 2.448 -10.368 1.00 91.81 95 LEU A N 1
ATOM 781 C CA . LEU A 1 95 ? 11.475 2.545 -10.239 1.00 91.81 95 LEU A CA 1
ATOM 782 C C . LEU A 1 95 ? 12.198 1.201 -10.400 1.00 91.81 95 LEU A C 1
ATOM 784 O O . LEU A 1 95 ? 13.326 1.168 -10.877 1.00 91.81 95 LEU A O 1
ATOM 788 N N . THR A 1 96 ? 11.555 0.085 -10.048 1.00 87.50 96 THR A N 1
ATOM 789 C CA . THR A 1 96 ? 12.101 -1.275 -10.224 1.00 87.50 96 THR A CA 1
ATOM 790 C C . THR A 1 96 ? 11.690 -1.939 -11.537 1.00 87.50 96 THR A C 1
ATOM 792 O O . THR A 1 96 ? 11.948 -3.128 -11.727 1.00 87.50 96 THR A O 1
ATOM 795 N N . SER A 1 97 ? 11.047 -1.219 -12.462 1.00 82.50 97 SER A N 1
ATOM 796 C CA . SER A 1 97 ? 10.720 -1.750 -13.795 1.00 82.50 97 SER A CA 1
ATOM 797 C C . SER A 1 97 ? 11.931 -1.755 -14.733 1.00 82.50 97 SER A C 1
ATOM 799 O O . SER A 1 97 ? 11.960 -2.524 -15.694 1.00 82.50 97 SER A O 1
ATOM 801 N N . TYR A 1 98 ? 12.955 -0.966 -14.408 1.00 75.50 98 TYR A N 1
ATOM 802 C CA . TYR A 1 98 ? 14.248 -0.868 -15.089 1.00 75.50 98 TYR A CA 1
ATOM 803 C C . TYR A 1 98 ? 15.357 -0.759 -14.047 1.00 75.50 98 TYR A C 1
ATOM 805 O O . TYR A 1 98 ? 15.044 -0.557 -12.882 1.00 75.50 98 TYR A O 1
ATOM 813 N N . TYR A 1 99 ? 16.629 -0.854 -14.445 1.00 80.56 99 TYR A N 1
ATOM 814 C CA . TYR A 1 99 ? 17.765 -0.736 -13.522 1.00 80.56 99 TYR A CA 1
ATOM 815 C C . TYR A 1 99 ? 17.683 0.556 -12.685 1.00 80.56 99 TYR A C 1
ATOM 817 O O . TYR A 1 99 ? 17.948 1.631 -13.234 1.00 80.56 99 TYR A O 1
ATOM 825 N N . PRO A 1 100 ? 17.330 0.473 -11.384 1.00 85.31 100 PRO A N 1
ATOM 826 C CA . PRO A 1 100 ? 17.256 1.647 -10.534 1.00 85.31 100 PRO A CA 1
ATOM 827 C C . PRO A 1 100 ? 18.672 2.152 -10.267 1.00 85.31 100 PRO A C 1
ATOM 829 O O . PRO A 1 100 ? 19.626 1.371 -10.189 1.00 85.31 100 PRO A O 1
ATOM 832 N N . THR A 1 101 ? 18.816 3.461 -10.101 1.00 90.12 101 THR A N 1
ATOM 833 C CA . THR A 1 101 ? 20.073 4.036 -9.612 1.00 90.12 101 THR A CA 1
ATOM 834 C C . THR A 1 101 ? 20.272 3.710 -8.127 1.00 90.12 101 THR A C 1
ATOM 836 O O . THR A 1 101 ? 19.329 3.340 -7.429 1.00 90.12 101 THR A O 1
ATOM 839 N N . GLU A 1 102 ? 21.488 3.875 -7.598 1.00 90.62 102 GLU A N 1
ATOM 840 C CA . GLU A 1 102 ? 21.727 3.735 -6.150 1.00 90.62 102 GLU A CA 1
ATOM 841 C C . GLU A 1 102 ? 20.870 4.714 -5.324 1.00 90.62 102 GLU A C 1
ATOM 843 O O . GLU A 1 102 ? 20.385 4.360 -4.249 1.00 90.62 102 GLU A O 1
ATOM 848 N N . GLU A 1 103 ? 20.624 5.918 -5.855 1.00 93.81 103 GLU A N 1
ATOM 849 C CA . GLU A 1 103 ? 19.736 6.913 -5.244 1.00 93.81 103 GLU A CA 1
ATOM 850 C C . GLU A 1 103 ? 18.283 6.426 -5.207 1.00 93.81 103 GLU A C 1
ATOM 852 O O . GLU A 1 103 ? 17.620 6.557 -4.177 1.00 93.81 103 GLU A O 1
ATOM 857 N N . ASP A 1 104 ? 17.805 5.802 -6.289 1.00 93.69 104 ASP A N 1
ATOM 858 C CA . ASP A 1 104 ? 16.469 5.198 -6.343 1.00 93.69 104 ASP A CA 1
ATOM 859 C C . ASP A 1 104 ? 16.328 4.079 -5.305 1.00 93.69 104 ASP A C 1
ATOM 861 O O . ASP A 1 104 ? 15.323 4.005 -4.598 1.00 93.69 104 ASP A O 1
ATOM 865 N N . VAL A 1 105 ? 17.345 3.223 -5.170 1.00 91.88 105 VAL A N 1
ATOM 866 C CA . VAL A 1 105 ? 17.356 2.128 -4.186 1.00 91.88 105 VAL A CA 1
ATOM 867 C C . VAL A 1 105 ? 17.274 2.661 -2.758 1.00 91.88 105 VAL A C 1
ATOM 869 O O . VAL A 1 105 ? 16.474 2.169 -1.960 1.00 91.88 105 VAL A O 1
ATOM 872 N N . GLU A 1 106 ? 18.063 3.681 -2.427 1.00 94.88 106 GLU A N 1
ATOM 873 C CA . GLU A 1 106 ? 18.042 4.296 -1.099 1.00 94.88 106 GLU A CA 1
ATOM 874 C C . GLU A 1 106 ? 16.716 5.019 -0.821 1.00 94.88 106 GLU A C 1
ATOM 876 O O . GLU A 1 106 ? 16.168 4.907 0.281 1.00 94.88 106 GLU A O 1
ATOM 881 N N . LEU A 1 107 ? 16.152 5.703 -1.821 1.00 96.31 107 LEU A N 1
ATOM 882 C CA . LEU A 1 107 ? 14.844 6.347 -1.719 1.00 96.31 107 LEU A CA 1
ATOM 883 C C . LEU A 1 107 ? 13.734 5.324 -1.450 1.00 96.31 107 LEU A C 1
ATOM 885 O O . LEU A 1 107 ? 12.940 5.509 -0.525 1.00 96.31 107 LEU A O 1
ATOM 889 N N . MET A 1 108 ? 13.703 4.229 -2.214 1.00 94.44 108 MET A N 1
ATOM 890 C CA . MET A 1 108 ? 12.747 3.137 -2.019 1.00 94.44 108 MET A CA 1
ATOM 891 C C . MET A 1 108 ? 12.891 2.519 -0.631 1.00 94.44 108 MET A C 1
ATOM 893 O O . MET A 1 108 ? 11.893 2.353 0.063 1.00 94.44 108 MET A O 1
ATOM 897 N N . ARG A 1 109 ? 14.117 2.264 -0.166 1.00 92.62 109 ARG A N 1
ATOM 898 C CA . ARG A 1 109 ? 14.363 1.739 1.184 1.00 92.62 109 ARG A CA 1
ATOM 899 C C . ARG A 1 109 ? 13.799 2.660 2.269 1.00 92.62 109 ARG A C 1
ATOM 901 O O . ARG A 1 109 ? 13.144 2.199 3.205 1.00 92.62 109 ARG A O 1
ATOM 908 N N . GLN A 1 110 ? 14.034 3.968 2.163 1.00 95.62 110 GLN A N 1
ATOM 909 C CA . GLN A 1 110 ? 13.496 4.945 3.115 1.00 95.62 110 GLN A CA 1
ATOM 910 C C . GLN A 1 110 ? 11.965 5.003 3.074 1.00 95.62 110 GLN A C 1
ATOM 912 O O . GLN A 1 110 ? 11.329 5.042 4.128 1.00 95.62 110 GLN A O 1
ATOM 917 N N . ALA A 1 111 ? 11.368 4.973 1.883 1.00 96.00 111 ALA A N 1
ATOM 918 C CA . ALA A 1 111 ? 9.919 4.946 1.722 1.00 96.00 111 ALA A CA 1
ATOM 919 C C . ALA A 1 111 ? 9.295 3.643 2.258 1.00 96.00 111 ALA A C 1
ATOM 921 O O . ALA A 1 111 ? 8.276 3.701 2.944 1.00 96.00 111 ALA A O 1
ATOM 922 N N . GLY A 1 112 ? 9.933 2.488 2.049 1.00 92.25 112 GLY A N 1
ATOM 923 C CA . GLY A 1 112 ? 9.520 1.195 2.615 1.00 92.25 112 GLY A CA 1
ATOM 924 C C . GLY A 1 112 ? 9.516 1.211 4.145 1.00 92.25 112 GLY A C 1
ATOM 925 O O . GLY A 1 112 ? 8.556 0.783 4.790 1.00 92.25 112 GLY A O 1
ATOM 926 N N . HIS A 1 113 ? 10.530 1.831 4.757 1.00 92.69 113 HIS A N 1
ATOM 927 C CA . HIS A 1 113 ? 10.529 2.059 6.204 1.00 92.69 113 HIS A CA 1
ATOM 928 C C . HIS A 1 113 ? 9.388 2.966 6.666 1.00 92.69 113 HIS A C 1
ATOM 930 O O . HIS A 1 113 ? 8.841 2.738 7.741 1.00 92.69 113 HIS A O 1
ATOM 936 N N . VAL A 1 114 ? 9.019 3.985 5.889 1.00 95.62 114 VAL A N 1
ATOM 937 C CA . VAL A 1 114 ? 7.897 4.872 6.223 1.00 95.62 114 VAL A CA 1
ATOM 938 C C . VAL A 1 114 ? 6.559 4.144 6.125 1.00 95.62 114 VAL A C 1
ATOM 940 O O . VAL A 1 114 ? 5.753 4.229 7.053 1.00 95.62 114 VAL A O 1
ATOM 943 N N . THR A 1 115 ? 6.322 3.398 5.048 1.00 94.12 115 THR A N 1
ATOM 944 C CA . THR A 1 115 ? 5.069 2.648 4.889 1.00 94.12 115 THR A CA 1
ATOM 945 C C . THR A 1 115 ? 4.895 1.607 5.999 1.00 94.12 115 THR A C 1
ATOM 947 O O . THR A 1 115 ? 3.803 1.480 6.560 1.00 94.12 115 THR A O 1
ATOM 950 N N . THR A 1 116 ? 5.985 0.954 6.412 1.00 88.94 116 THR A N 1
ATOM 951 C CA . THR A 1 116 ? 5.981 -0.018 7.515 1.00 88.94 116 THR A CA 1
ATOM 952 C C . THR A 1 116 ? 5.843 0.661 8.883 1.00 88.94 116 THR A C 1
ATOM 954 O O . THR A 1 116 ? 4.892 0.408 9.613 1.00 88.94 116 THR A O 1
ATOM 957 N N . ASN A 1 117 ? 6.746 1.577 9.239 1.00 91.19 117 ASN A N 1
ATOM 958 C CA . ASN A 1 117 ? 6.861 2.101 10.609 1.00 91.19 117 ASN A CA 1
ATOM 959 C C . ASN A 1 117 ? 6.003 3.349 10.872 1.00 91.19 117 ASN A C 1
ATOM 961 O O . ASN A 1 117 ? 6.085 3.957 11.939 1.00 91.19 117 ASN A O 1
ATOM 965 N N . SER A 1 118 ? 5.248 3.823 9.882 1.00 95.00 118 SER A N 1
ATOM 966 C CA . SER A 1 118 ? 4.318 4.942 10.049 1.00 95.00 118 SER A CA 1
ATOM 967 C C . SER A 1 118 ? 2.935 4.581 9.538 1.00 95.00 118 SER A C 1
ATOM 969 O O . SER A 1 118 ? 2.031 4.448 10.354 1.00 95.00 118 SER A O 1
ATOM 971 N N . ASN A 1 119 ? 2.745 4.380 8.230 1.00 97.56 119 ASN A N 1
ATOM 972 C CA . ASN A 1 119 ? 1.398 4.152 7.690 1.00 97.56 119 ASN A CA 1
ATOM 973 C C . ASN A 1 119 ? 0.748 2.885 8.266 1.00 97.56 119 ASN A C 1
ATOM 975 O O . ASN A 1 119 ? -0.406 2.923 8.695 1.00 97.56 119 ASN A O 1
ATOM 979 N N . THR A 1 120 ? 1.493 1.779 8.316 1.00 95.00 120 THR A N 1
ATOM 980 C CA . THR A 1 120 ? 0.993 0.508 8.859 1.00 95.00 120 THR A CA 1
ATOM 981 C C . THR A 1 120 ? 0.779 0.595 10.362 1.00 95.00 120 THR A C 1
ATOM 983 O O . THR A 1 120 ? -0.291 0.223 10.834 1.00 95.00 120 THR A O 1
ATOM 986 N N . ASP A 1 121 ? 1.728 1.164 11.106 1.00 95.94 121 ASP A N 1
ATOM 987 C CA . ASP A 1 121 ? 1.569 1.403 12.544 1.00 95.94 121 ASP A CA 1
ATOM 988 C C . ASP A 1 121 ? 0.319 2.239 12.853 1.00 95.94 121 ASP A C 1
ATOM 990 O O . ASP A 1 121 ? -0.461 1.863 13.727 1.00 95.94 121 ASP A O 1
ATOM 994 N N . ILE A 1 122 ? 0.077 3.331 12.117 1.00 98.06 122 ILE A N 1
ATOM 995 C CA . ILE A 1 122 ? -1.140 4.147 12.258 1.00 98.06 122 ILE A CA 1
ATOM 996 C C . ILE A 1 122 ? -2.382 3.267 12.107 1.00 98.06 122 ILE A C 1
ATOM 998 O O . ILE A 1 122 ? -3.248 3.279 12.981 1.00 98.06 122 ILE A O 1
ATOM 1002 N N . IL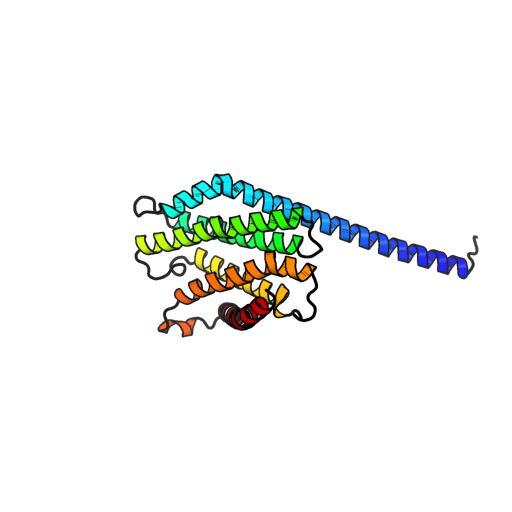E A 1 123 ? -2.461 2.474 11.035 1.00 96.19 123 ILE A N 1
ATOM 1003 C CA . ILE A 1 123 ? -3.597 1.575 10.788 1.00 96.19 123 ILE A CA 1
ATOM 1004 C C . ILE A 1 123 ? -3.766 0.594 11.955 1.00 96.19 123 ILE A C 1
ATOM 1006 O O . ILE A 1 123 ? -4.863 0.472 12.499 1.00 96.19 123 ILE A O 1
ATOM 1010 N N . LEU A 1 124 ? -2.690 -0.071 12.376 1.00 94.19 124 LEU A N 1
ATOM 1011 C CA . LEU A 1 124 ? -2.723 -1.080 13.433 1.00 94.19 124 LEU A CA 1
ATOM 1012 C C . LEU A 1 124 ? -3.158 -0.505 14.783 1.00 94.19 124 LEU A C 1
ATOM 1014 O O . LEU A 1 124 ? -4.028 -1.086 15.436 1.00 94.19 124 LEU A O 1
ATOM 1018 N N . TYR A 1 125 ? -2.598 0.636 15.193 1.00 96.38 125 TYR A N 1
ATOM 1019 C CA . TYR A 1 125 ? -2.979 1.296 16.443 1.00 96.38 125 TYR A CA 1
ATOM 1020 C C . TYR A 1 125 ? -4.440 1.738 16.418 1.00 96.38 125 TYR A C 1
ATOM 1022 O O . TYR A 1 125 ? -5.159 1.493 17.386 1.00 96.38 125 TYR A O 1
ATOM 1030 N N . LEU A 1 126 ? -4.900 2.333 15.312 1.00 95.38 126 LEU A N 1
ATOM 1031 C CA . LEU A 1 126 ? -6.295 2.748 15.165 1.00 95.38 126 LEU A CA 1
ATOM 1032 C C . LEU A 1 126 ? -7.249 1.559 15.293 1.00 95.38 126 LEU A C 1
ATOM 1034 O O . LEU A 1 126 ? -8.170 1.608 16.103 1.00 95.38 126 LEU A O 1
ATOM 1038 N N . LEU A 1 127 ? -6.999 0.477 14.552 1.00 92.06 127 LEU A N 1
ATOM 1039 C CA . LEU A 1 127 ? -7.828 -0.731 14.582 1.00 92.06 127 LEU A CA 1
ATOM 1040 C C . LEU A 1 127 ? -7.844 -1.380 15.969 1.00 92.06 127 LEU A C 1
ATOM 1042 O O . LEU A 1 127 ? -8.904 -1.751 16.475 1.00 92.06 127 LEU A O 1
ATOM 1046 N N . TYR A 1 128 ? -6.677 -1.512 16.600 1.00 90.94 128 TYR A N 1
ATOM 1047 C CA . TYR A 1 128 ? -6.553 -2.119 17.922 1.00 90.94 128 TYR A CA 1
ATOM 1048 C C . TYR A 1 128 ? -7.262 -1.294 19.003 1.00 90.94 128 TYR A C 1
ATOM 1050 O O . TYR A 1 128 ? -8.042 -1.832 19.793 1.00 90.94 128 TYR A O 1
ATOM 1058 N N . ASN A 1 129 ? -7.026 0.017 19.031 1.00 93.50 129 ASN A N 1
ATOM 1059 C CA . ASN A 1 129 ? -7.616 0.899 20.031 1.00 93.50 129 ASN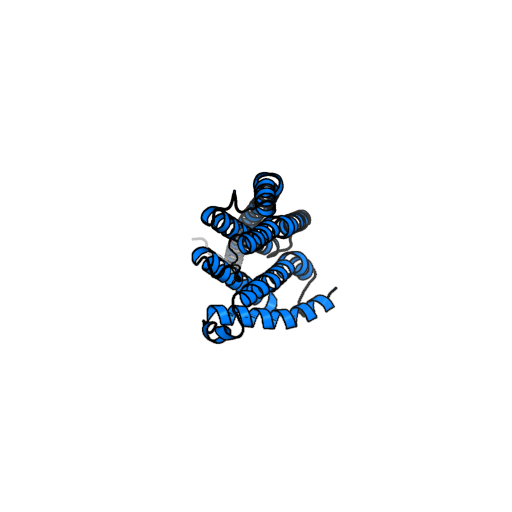 A CA 1
ATOM 1060 C C . ASN A 1 129 ? -9.127 1.047 19.828 1.00 93.50 129 ASN A C 1
ATOM 1062 O O . ASN A 1 129 ? -9.882 0.952 20.795 1.00 93.50 129 ASN A O 1
ATOM 1066 N N . GLU A 1 130 ? -9.594 1.191 18.586 1.00 91.69 130 GLU A N 1
ATOM 1067 C CA . GLU A 1 130 ? -11.023 1.258 18.273 1.00 91.69 130 GLU A CA 1
ATOM 1068 C C . GLU A 1 130 ? -11.754 -0.024 18.685 1.00 91.69 130 GLU A C 1
ATOM 1070 O O . GLU A 1 130 ? -12.822 0.048 19.302 1.00 91.69 130 GLU A O 1
ATOM 1075 N N . ARG A 1 131 ? -11.156 -1.195 18.437 1.00 88.31 131 ARG A N 1
ATOM 1076 C CA . ARG A 1 131 ? -11.679 -2.486 18.904 1.00 88.31 131 ARG A CA 1
ATOM 1077 C C . ARG A 1 131 ? -11.877 -2.496 20.424 1.00 88.31 131 ARG A C 1
ATOM 1079 O O . ARG A 1 131 ? -12.938 -2.891 20.903 1.00 88.31 131 ARG A O 1
ATOM 1086 N N . ASN A 1 132 ? -10.891 -2.018 21.184 1.00 89.31 132 ASN A N 1
ATOM 1087 C CA . ASN A 1 132 ? -10.961 -1.961 22.650 1.00 89.31 132 ASN A CA 1
ATOM 1088 C C . ASN A 1 132 ? -11.985 -0.932 23.163 1.00 89.31 132 ASN A C 1
ATOM 1090 O O . ASN A 1 132 ? -12.634 -1.153 24.186 1.00 89.31 132 ASN A O 1
ATOM 1094 N N . ILE A 1 133 ? -12.145 0.191 22.461 1.00 90.12 133 ILE A N 1
ATOM 1095 C CA . ILE A 1 133 ? -13.088 1.265 22.810 1.00 90.12 133 ILE A CA 1
ATOM 1096 C C . ILE A 1 133 ? -14.534 0.825 22.588 1.00 90.12 133 ILE A C 1
ATOM 1098 O O . ILE A 1 133 ? -15.378 0.995 23.472 1.00 90.12 133 ILE A O 1
ATOM 1102 N N . THR A 1 134 ? -14.804 0.266 21.410 1.00 84.88 134 THR A N 1
ATOM 1103 C CA . THR A 1 134 ? -16.144 -0.134 20.956 1.00 84.88 134 THR A CA 1
ATOM 1104 C C . THR A 1 134 ? -16.556 -1.509 21.472 1.00 84.88 134 THR A C 1
ATOM 1106 O O . THR A 1 134 ? -17.734 -1.857 21.435 1.00 84.88 134 THR A O 1
ATOM 1109 N N . ASN A 1 135 ? -15.597 -2.285 21.987 1.00 80.81 135 ASN A N 1
ATOM 1110 C CA . ASN A 1 135 ? -15.775 -3.669 22.417 1.00 80.81 135 ASN A CA 1
ATOM 1111 C C . ASN A 1 135 ? -16.252 -4.596 21.278 1.00 80.81 135 ASN A C 1
ATOM 1113 O O . ASN A 1 135 ? -16.802 -5.674 21.526 1.00 80.81 135 ASN A O 1
ATOM 1117 N N . HIS A 1 136 ? -16.048 -4.181 20.022 1.00 76.00 136 HIS A N 1
ATOM 1118 C CA . HIS A 1 136 ? -16.262 -5.028 18.857 1.00 76.00 136 HIS A CA 1
ATOM 1119 C C . HIS A 1 136 ? -15.212 -6.146 18.819 1.00 76.00 136 HIS A C 1
ATOM 1121 O O . HIS A 1 136 ? -14.081 -5.995 19.279 1.00 76.00 136 HIS A O 1
ATOM 1127 N N . LYS A 1 137 ? -15.583 -7.306 18.267 1.00 71.88 137 LYS A N 1
ATOM 1128 C CA . LYS A 1 137 ? -14.634 -8.415 18.061 1.00 71.88 137 LYS A CA 1
ATOM 1129 C C . LYS A 1 137 ? -13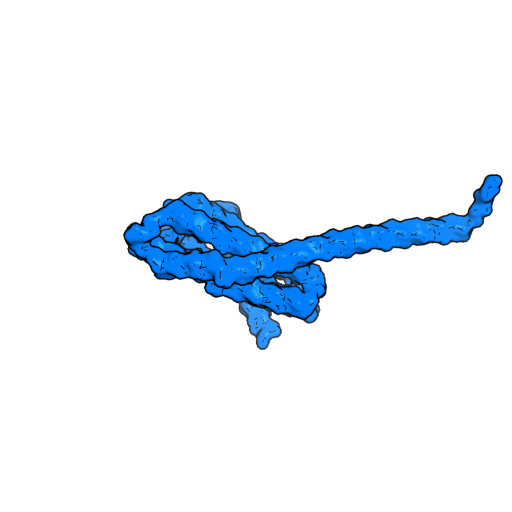.860 -8.297 16.745 1.00 71.88 137 LYS A C 1
ATOM 1131 O O . LYS A 1 137 ? -12.795 -8.890 16.637 1.00 71.88 137 LYS A O 1
ATOM 1136 N N . THR A 1 138 ? -14.396 -7.535 15.799 1.00 69.69 138 THR A N 1
ATOM 1137 C CA . THR A 1 138 ? -13.931 -7.384 14.416 1.00 69.69 138 THR A CA 1
ATOM 1138 C C . THR A 1 138 ? -13.257 -6.027 14.217 1.00 69.69 138 THR A C 1
ATOM 1140 O O . THR A 1 138 ? -13.697 -5.037 14.804 1.00 69.69 138 THR A O 1
ATOM 1143 N N . TYR A 1 139 ? -12.234 -5.965 13.376 1.00 68.19 139 TYR A N 1
ATOM 1144 C CA . TYR A 1 139 ? -11.442 -4.782 13.047 1.00 68.19 139 TYR A CA 1
ATOM 1145 C C . TYR A 1 139 ? -12.039 -3.948 11.910 1.00 68.19 139 TYR A C 1
ATOM 1147 O O . TYR A 1 139 ? -11.913 -2.729 11.931 1.00 68.19 139 TYR A O 1
ATOM 1155 N N . PHE A 1 140 ? -12.706 -4.567 10.935 1.00 64.81 140 PHE A N 1
ATOM 1156 C CA . PHE A 1 140 ? -13.137 -3.907 9.701 1.00 64.81 140 PHE A CA 1
ATOM 1157 C C . PHE A 1 140 ? -14.636 -4.033 9.436 1.00 64.81 140 PHE A C 1
ATOM 1159 O O . PHE A 1 140 ? -15.244 -3.035 9.051 1.00 64.81 140 PHE A O 1
ATOM 1166 N N . LEU A 1 141 ? -15.244 -5.197 9.695 1.00 62.50 141 LEU A N 1
ATOM 1167 C CA . LEU A 1 141 ? -16.629 -5.535 9.323 1.00 62.50 141 LEU A CA 1
ATOM 1168 C C . LEU A 1 141 ? -17.705 -4.588 9.870 1.00 62.50 141 LEU A C 1
ATOM 1170 O O . LEU A 1 141 ? -18.789 -4.496 9.294 1.00 62.50 141 LEU A O 1
ATOM 1174 N N . PHE A 1 142 ? -17.431 -3.874 10.963 1.00 66.56 142 PHE A N 1
ATOM 1175 C CA . PHE A 1 142 ? -18.391 -2.920 11.526 1.00 66.56 142 PHE A CA 1
ATOM 1176 C C . PHE A 1 142 ? -18.511 -1.617 10.721 1.00 66.56 142 PHE A C 1
ATOM 1178 O O . PHE A 1 142 ? -19.457 -0.863 10.940 1.00 66.56 142 PHE A O 1
ATOM 1185 N N . ASP A 1 143 ? -17.600 -1.366 9.774 1.00 79.38 143 ASP A N 1
ATOM 1186 C CA . ASP A 1 143 ? -17.643 -0.214 8.875 1.00 79.38 143 ASP A CA 1
ATOM 1187 C C . ASP A 1 143 ? -17.545 -0.665 7.409 1.00 79.38 143 ASP A C 1
ATOM 1189 O O . ASP A 1 143 ? -16.513 -1.156 6.948 1.00 79.38 143 ASP A O 1
ATOM 1193 N N . LYS A 1 144 ? -18.644 -0.505 6.661 1.00 82.12 144 LYS A N 1
ATOM 1194 C CA . LYS A 1 144 ? -18.753 -0.995 5.277 1.00 82.12 144 LYS A CA 1
ATOM 1195 C C . LYS A 1 144 ? -17.828 -0.266 4.304 1.00 82.12 144 LYS A C 1
ATOM 1197 O O . LYS A 1 144 ? -17.378 -0.881 3.338 1.00 82.12 144 LYS A O 1
ATOM 1202 N N . GLU A 1 145 ? -17.580 1.026 4.517 1.00 87.62 145 GLU A N 1
ATOM 1203 C CA . GLU A 1 145 ? -16.710 1.814 3.641 1.00 87.62 145 GLU A CA 1
ATOM 1204 C C . GLU A 1 145 ? -15.270 1.338 3.798 1.00 87.62 145 GLU A C 1
ATOM 1206 O O . GLU A 1 145 ? -14.630 0.940 2.819 1.00 87.62 145 GLU A O 1
ATOM 1211 N N . ARG A 1 146 ? -14.794 1.288 5.045 1.00 86.12 146 ARG A N 1
ATOM 1212 C CA . ARG A 1 146 ? -13.452 0.811 5.373 1.00 86.12 146 ARG A CA 1
ATOM 1213 C C . ARG A 1 146 ? -13.237 -0.629 4.926 1.00 86.12 146 ARG A C 1
ATOM 1215 O O . ARG A 1 146 ? -12.199 -0.927 4.341 1.00 86.12 146 ARG A O 1
ATOM 1222 N N . PHE A 1 147 ? -14.201 -1.514 5.181 1.00 86.69 147 PHE A N 1
ATOM 1223 C CA . PHE A 1 147 ? -14.101 -2.920 4.796 1.00 86.69 147 PHE A CA 1
ATOM 1224 C C . PHE A 1 147 ? -13.944 -3.081 3.279 1.00 86.69 147 PHE A C 1
ATOM 1226 O O . PHE A 1 147 ? -13.050 -3.792 2.827 1.00 86.69 147 PHE A O 1
ATOM 1233 N N . LYS A 1 148 ? -14.729 -2.348 2.478 1.00 87.56 148 LYS A N 1
ATOM 1234 C CA . LYS A 1 148 ? -14.608 -2.379 1.014 1.00 87.56 148 LYS A CA 1
ATOM 1235 C C . LYS A 1 148 ? -13.226 -1.921 0.537 1.00 87.56 148 LYS A C 1
ATOM 1237 O O . LYS A 1 148 ? -12.627 -2.584 -0.307 1.00 87.56 148 LYS A O 1
ATOM 1242 N N . VAL A 1 149 ? -12.716 -0.811 1.080 1.00 91.62 149 VAL A N 1
ATOM 1243 C CA . VAL A 1 149 ? -11.373 -0.304 0.741 1.00 91.62 149 VAL A CA 1
ATOM 1244 C C . VAL A 1 149 ? -10.300 -1.326 1.103 1.00 91.62 149 VAL A C 1
ATOM 1246 O O . VAL A 1 149 ? -9.363 -1.533 0.337 1.00 91.62 149 VAL A O 1
ATOM 1249 N N . PHE A 1 150 ? -10.449 -1.993 2.244 1.00 90.12 150 PHE A N 1
ATOM 1250 C CA . PHE A 1 150 ? -9.523 -3.029 2.671 1.00 90.12 150 PHE A CA 1
ATOM 1251 C C . PHE A 1 150 ? -9.529 -4.242 1.728 1.00 90.12 150 PHE A C 1
ATOM 1253 O O . PHE A 1 150 ? -8.469 -4.720 1.328 1.00 90.12 150 PHE A O 1
ATOM 1260 N N . GLU A 1 151 ? -10.705 -4.690 1.283 1.00 88.56 151 GLU A N 1
ATOM 1261 C CA . GLU A 1 151 ? -10.810 -5.748 0.272 1.00 88.56 151 GLU A CA 1
ATOM 1262 C C . GLU A 1 151 ? -10.224 -5.339 -1.083 1.00 88.56 151 GLU A C 1
ATOM 1264 O O . GLU A 1 151 ? -9.606 -6.158 -1.761 1.00 88.56 151 GLU A O 1
ATOM 1269 N N . ASP A 1 152 ? -10.443 -4.094 -1.517 1.00 92.06 152 ASP A N 1
ATOM 1270 C CA . ASP A 1 152 ? -9.836 -3.552 -2.740 1.00 92.06 152 ASP A CA 1
ATOM 1271 C C . ASP A 1 152 ? -8.303 -3.537 -2.633 1.00 92.06 152 ASP A C 1
ATOM 1273 O O . ASP A 1 152 ? -7.617 -3.944 -3.571 1.00 92.06 152 ASP A O 1
ATOM 1277 N N . PHE A 1 153 ? -7.765 -3.157 -1.472 1.00 93.50 153 PHE A N 1
ATOM 1278 C CA . PHE A 1 153 ? -6.329 -3.165 -1.199 1.00 93.50 153 PHE A CA 1
ATOM 1279 C C . PHE A 1 153 ? -5.734 -4.583 -1.208 1.00 93.50 153 PHE A C 1
ATOM 1281 O O . PHE A 1 153 ? -4.713 -4.827 -1.850 1.00 93.50 153 PHE A O 1
ATOM 1288 N N . LEU A 1 154 ? -6.389 -5.558 -0.574 1.00 90.31 154 LEU A N 1
ATOM 1289 C CA . LEU A 1 154 ? -5.948 -6.958 -0.618 1.00 90.31 154 LEU A CA 1
ATOM 1290 C C . LEU A 1 154 ? -6.003 -7.540 -2.029 1.00 90.31 154 LEU A C 1
ATOM 1292 O O . LEU A 1 154 ? -5.098 -8.267 -2.444 1.00 90.31 154 LEU A O 1
ATOM 1296 N N . PHE A 1 155 ? -7.050 -7.221 -2.788 1.00 90.00 155 PHE A N 1
ATOM 1297 C CA . PHE A 1 155 ? -7.154 -7.638 -4.182 1.00 90.00 155 PHE A CA 1
ATOM 1298 C C . PHE A 1 155 ? -6.026 -7.041 -5.034 1.00 90.00 155 PHE A C 1
ATOM 1300 O O . PHE A 1 155 ? -5.417 -7.749 -5.839 1.00 90.00 155 PHE A O 1
ATOM 1307 N N . PHE A 1 156 ? -5.703 -5.766 -4.814 1.00 93.19 156 PHE A N 1
ATOM 1308 C CA . PHE A 1 156 ? -4.564 -5.096 -5.431 1.00 93.19 156 PHE A CA 1
ATOM 1309 C C . PHE A 1 156 ? -3.241 -5.825 -5.144 1.00 93.19 156 PHE A C 1
ATOM 1311 O O . PHE A 1 156 ? -2.528 -6.179 -6.085 1.00 93.19 156 PHE A O 1
ATOM 1318 N N . LEU A 1 157 ? -2.942 -6.117 -3.872 1.00 91.00 157 LEU A N 1
ATOM 1319 C CA . LEU A 1 157 ? -1.709 -6.811 -3.478 1.00 91.00 157 LEU A CA 1
ATOM 1320 C C . LEU A 1 157 ? -1.595 -8.185 -4.146 1.00 91.00 157 LEU A C 1
ATOM 1322 O O . LEU A 1 157 ? -0.539 -8.537 -4.663 1.00 91.00 157 LEU A O 1
ATOM 1326 N N . ASN A 1 158 ? -2.687 -8.954 -4.163 1.00 86.81 158 ASN A N 1
ATOM 1327 C CA . ASN A 1 158 ? -2.724 -10.265 -4.816 1.00 86.81 158 ASN A CA 1
ATOM 1328 C C . ASN A 1 158 ? -2.503 -10.170 -6.326 1.00 86.81 158 ASN A C 1
ATOM 1330 O O . ASN A 1 158 ? -1.742 -10.957 -6.880 1.00 86.81 158 ASN A O 1
ATOM 1334 N N . THR A 1 159 ? -3.131 -9.193 -6.982 1.00 88.12 159 THR A N 1
ATOM 1335 C CA . THR A 1 159 ? -2.972 -8.973 -8.427 1.00 88.12 159 THR A CA 1
ATOM 1336 C C . THR A 1 159 ? -1.518 -8.661 -8.765 1.00 88.12 159 THR A C 1
ATOM 1338 O O . THR A 1 159 ? -0.945 -9.281 -9.657 1.00 88.12 159 THR A O 1
ATOM 1341 N N . ARG A 1 160 ? -0.887 -7.760 -8.004 1.00 88.38 160 ARG A N 1
ATOM 1342 C CA . ARG A 1 160 ? 0.524 -7.401 -8.184 1.00 88.38 160 ARG A CA 1
ATOM 1343 C C . ARG A 1 160 ? 1.451 -8.586 -7.932 1.00 88.38 160 ARG A C 1
ATOM 1345 O O . ARG A 1 160 ? 2.324 -8.844 -8.748 1.00 88.38 160 ARG A O 1
ATOM 1352 N N . LEU A 1 161 ? 1.235 -9.357 -6.868 1.00 84.44 161 LEU A N 1
ATOM 1353 C CA . LEU A 1 161 ? 2.034 -10.559 -6.603 1.00 84.44 161 LEU A CA 1
ATOM 1354 C C . LEU A 1 161 ? 1.906 -11.614 -7.702 1.00 84.44 161 LEU A C 1
ATOM 1356 O O . LEU A 1 161 ? 2.906 -12.218 -8.085 1.00 84.44 161 LEU A O 1
ATOM 1360 N N . GLU A 1 162 ? 0.701 -11.834 -8.222 1.00 82.38 162 GLU A N 1
ATOM 1361 C CA . GLU A 1 162 ? 0.484 -12.786 -9.310 1.00 82.38 162 GLU A CA 1
ATOM 1362 C C . GLU A 1 162 ? 1.189 -12.331 -10.597 1.00 82.38 162 GLU A C 1
ATOM 1364 O O . GLU A 1 162 ? 1.988 -13.084 -11.155 1.00 82.38 162 GLU A O 1
ATOM 1369 N N . GLU A 1 163 ? 0.925 -11.098 -11.041 1.00 84.31 163 GLU A N 1
ATOM 1370 C CA . GLU A 1 163 ? 1.435 -10.547 -12.304 1.00 84.31 163 GLU A CA 1
ATOM 1371 C C . GLU A 1 163 ? 2.949 -10.311 -12.281 1.00 84.31 163 GLU A C 1
ATOM 1373 O O . GLU A 1 163 ? 3.655 -10.619 -13.242 1.00 84.31 163 GLU A O 1
ATOM 1378 N N . ASP A 1 164 ? 3.462 -9.743 -11.190 1.00 81.00 164 ASP A N 1
ATOM 1379 C CA . ASP A 1 164 ? 4.837 -9.257 -11.131 1.00 81.00 164 ASP A CA 1
ATOM 1380 C C . ASP A 1 164 ? 5.826 -10.301 -10.594 1.00 81.00 164 ASP A C 1
ATOM 1382 O O . ASP A 1 164 ? 7.034 -10.127 -10.794 1.00 81.00 164 ASP A O 1
ATOM 1386 N N . PHE A 1 165 ? 5.342 -11.384 -9.966 1.00 77.56 165 PHE A N 1
ATOM 1387 C CA . PHE A 1 165 ? 6.195 -12.386 -9.323 1.00 77.56 165 PHE A CA 1
ATOM 1388 C C . PHE A 1 165 ? 5.789 -13.846 -9.567 1.00 77.56 165 PHE A C 1
ATOM 1390 O O . PHE A 1 165 ? 6.580 -14.588 -10.144 1.00 77.56 165 PHE A O 1
ATOM 1397 N N . LEU A 1 166 ? 4.590 -14.285 -9.170 1.00 74.81 166 LEU A N 1
ATOM 1398 C CA . LEU A 1 166 ? 4.237 -15.718 -9.167 1.00 74.81 166 LEU A CA 1
ATOM 1399 C C . LEU A 1 166 ? 4.172 -16.338 -10.571 1.00 74.81 166 LEU A C 1
ATOM 1401 O O . LEU A 1 166 ? 4.419 -17.533 -10.724 1.00 74.81 166 LEU A O 1
ATOM 1405 N N . GLN A 1 167 ? 3.858 -15.545 -11.598 1.00 73.75 167 GLN A N 1
ATOM 1406 C CA . GLN A 1 167 ? 3.876 -16.001 -12.992 1.00 73.75 167 GLN A CA 1
ATOM 1407 C C . GLN A 1 167 ? 5.277 -16.003 -13.624 1.00 73.75 167 GLN A C 1
ATOM 1409 O O . GLN A 1 167 ? 5.442 -16.501 -14.741 1.00 73.75 167 GLN A O 1
ATOM 1414 N N . LYS A 1 168 ? 6.297 -15.466 -12.944 1.00 69.62 168 LYS A N 1
ATOM 1415 C CA . LYS A 1 168 ? 7.667 -15.420 -13.462 1.00 69.62 168 LYS A CA 1
ATOM 1416 C C . LYS A 1 168 ? 8.447 -16.688 -13.119 1.00 69.62 168 LYS A C 1
ATOM 1418 O O . LYS A 1 168 ? 8.308 -17.272 -12.048 1.00 69.62 168 LYS A O 1
ATOM 1423 N N . ASP A 1 169 ? 9.308 -17.103 -14.045 1.00 66.00 169 ASP A N 1
ATOM 1424 C CA . ASP A 1 169 ? 10.222 -18.227 -13.839 1.00 66.00 169 ASP A CA 1
ATOM 1425 C C . ASP A 1 169 ? 11.369 -17.811 -12.911 1.00 66.00 169 ASP A C 1
ATOM 1427 O O . ASP A 1 169 ? 12.279 -17.083 -13.313 1.00 66.00 169 ASP A O 1
ATOM 1431 N N . ILE A 1 170 ? 11.324 -18.298 -11.670 1.00 60.97 170 ILE A N 1
ATOM 1432 C CA . ILE A 1 170 ? 12.272 -17.919 -10.619 1.00 60.97 170 ILE A CA 1
ATOM 1433 C C . ILE A 1 170 ? 13.727 -18.327 -10.903 1.00 60.97 170 ILE A C 1
ATOM 1435 O O . ILE A 1 170 ? 14.644 -17.843 -10.248 1.00 60.97 170 ILE A O 1
ATOM 1439 N N . HIS A 1 171 ? 13.963 -19.226 -11.863 1.00 59.06 171 HIS A N 1
ATOM 1440 C CA . HIS A 1 171 ? 15.310 -19.659 -12.248 1.00 59.06 171 HIS A CA 1
ATOM 1441 C C . HIS A 1 171 ? 15.974 -18.726 -13.268 1.00 59.06 171 HIS A C 1
ATOM 1443 O O . HIS A 1 171 ? 17.106 -18.975 -13.681 1.00 59.06 171 HIS A O 1
ATOM 1449 N N . LYS A 1 172 ? 15.280 -17.660 -13.680 1.00 61.28 172 LYS A N 1
ATOM 1450 C CA . LYS A 1 172 ? 15.771 -16.660 -14.635 1.00 61.28 172 LYS A CA 1
ATOM 1451 C C . LYS A 1 172 ? 16.042 -15.301 -14.000 1.00 61.28 172 LYS A C 1
ATOM 1453 O O . LYS A 1 172 ? 16.225 -14.339 -14.737 1.00 61.28 172 LYS A O 1
ATOM 1458 N N . PHE A 1 173 ? 16.057 -15.232 -12.671 1.00 64.25 173 PHE A N 1
ATOM 1459 C CA . PHE A 1 173 ? 16.331 -13.987 -11.976 1.00 64.25 173 PHE A CA 1
ATOM 1460 C C . PHE A 1 173 ? 17.796 -13.567 -12.139 1.00 64.25 173 PHE A C 1
ATOM 1462 O O . PHE A 1 173 ? 18.706 -14.369 -11.916 1.00 64.25 173 PHE A O 1
ATOM 1469 N N . ASP A 1 174 ? 18.022 -12.317 -12.535 1.00 61.47 174 ASP A N 1
ATOM 1470 C CA . ASP A 1 174 ? 19.345 -11.693 -12.580 1.00 61.47 174 ASP A CA 1
ATOM 1471 C C . ASP A 1 174 ? 19.602 -10.800 -11.344 1.00 61.47 174 ASP A C 1
ATOM 1473 O O . ASP A 1 174 ? 18.825 -10.766 -10.388 1.00 61.47 174 ASP A O 1
ATOM 1477 N N . SER A 1 175 ? 20.728 -10.080 -11.310 1.00 59.59 175 SER A N 1
ATOM 1478 C CA . SER A 1 175 ? 21.049 -9.184 -10.187 1.00 59.59 175 SER A CA 1
ATOM 1479 C C . SER A 1 175 ? 20.056 -8.026 -10.024 1.00 59.59 175 SER A C 1
ATOM 1481 O O . SER A 1 175 ? 19.926 -7.484 -8.928 1.00 59.59 175 SER A O 1
ATOM 1483 N N . PHE A 1 176 ? 19.369 -7.620 -11.093 1.00 58.66 176 PHE A N 1
ATOM 1484 C CA . PHE A 1 176 ? 18.330 -6.594 -11.046 1.00 58.66 176 PHE A CA 1
ATOM 1485 C C . PHE A 1 176 ? 17.043 -7.138 -10.423 1.00 58.66 176 PHE A C 1
ATOM 1487 O O . PHE A 1 176 ? 16.400 -6.448 -9.624 1.00 58.66 176 PHE A O 1
ATOM 1494 N N . ASP A 1 177 ? 16.743 -8.412 -10.660 1.00 69.06 177 ASP A N 1
ATOM 1495 C CA . ASP A 1 177 ? 15.671 -9.097 -9.951 1.00 69.06 177 ASP A CA 1
ATOM 1496 C C . ASP A 1 177 ? 15.927 -9.173 -8.438 1.00 69.06 177 ASP A C 1
ATOM 1498 O O . ASP A 1 177 ? 14.968 -9.105 -7.679 1.00 69.06 177 ASP A O 1
ATOM 1502 N N . VAL A 1 178 ? 17.179 -9.188 -7.958 1.00 71.50 178 VAL A N 1
ATOM 1503 C CA . VAL A 1 178 ? 17.478 -9.134 -6.508 1.00 71.50 178 VAL A CA 1
ATOM 1504 C C . VAL A 1 178 ? 17.014 -7.821 -5.872 1.00 71.50 178 VAL A C 1
ATOM 1506 O O . VAL A 1 178 ? 16.405 -7.847 -4.805 1.00 71.50 178 VAL A O 1
ATOM 1509 N N . VAL A 1 179 ? 17.256 -6.671 -6.512 1.00 71.50 179 VAL A N 1
ATOM 1510 C CA . VAL A 1 179 ? 16.808 -5.362 -5.992 1.00 71.50 179 VAL A CA 1
ATOM 1511 C C . VAL A 1 179 ? 15.286 -5.263 -6.031 1.00 71.50 179 VAL A C 1
ATOM 1513 O O . VAL A 1 179 ? 14.666 -4.853 -5.050 1.00 71.50 179 VAL A O 1
ATOM 1516 N N . ARG A 1 180 ? 14.672 -5.693 -7.138 1.00 78.56 180 ARG A N 1
ATOM 1517 C CA . ARG A 1 180 ? 13.212 -5.754 -7.272 1.00 78.56 180 ARG A CA 1
ATOM 1518 C C . ARG A 1 180 ? 12.585 -6.679 -6.227 1.00 78.56 180 ARG A C 1
ATOM 1520 O O . ARG A 1 180 ? 11.571 -6.325 -5.628 1.00 78.56 180 ARG A O 1
ATOM 1527 N N . ILE A 1 181 ? 13.185 -7.843 -5.982 1.00 74.38 181 ILE A N 1
ATOM 1528 C CA . ILE A 1 181 ? 12.732 -8.782 -4.953 1.00 74.38 181 ILE A CA 1
ATOM 1529 C C . ILE A 1 181 ? 12.873 -8.143 -3.571 1.00 74.38 181 ILE A C 1
ATOM 1531 O O . ILE A 1 181 ? 11.912 -8.119 -2.804 1.00 74.38 181 ILE A O 1
ATOM 1535 N N . GLY A 1 182 ? 14.048 -7.577 -3.290 1.00 73.81 182 GLY A N 1
ATOM 1536 C CA . GLY A 1 182 ? 14.400 -6.980 -2.008 1.00 73.81 182 GLY A CA 1
ATOM 1537 C C . GLY A 1 182 ? 13.514 -5.804 -1.608 1.00 73.81 182 GLY A C 1
ATOM 1538 O O . GLY A 1 182 ? 13.109 -5.742 -0.451 1.00 73.81 182 GLY A O 1
ATOM 1539 N N . MET A 1 183 ? 13.211 -4.903 -2.548 1.00 77.94 183 MET A N 1
ATOM 1540 C CA . MET A 1 183 ? 12.520 -3.638 -2.264 1.00 77.94 183 MET A CA 1
ATOM 1541 C C . MET A 1 183 ? 11.019 -3.665 -2.552 1.00 77.94 183 MET A C 1
ATOM 1543 O O . MET A 1 183 ? 10.263 -3.011 -1.852 1.00 77.94 183 MET A O 1
ATOM 1547 N N . TYR A 1 184 ? 10.572 -4.384 -3.583 1.00 84.06 184 TYR A N 1
ATOM 1548 C CA . TYR A 1 184 ? 9.181 -4.314 -4.043 1.00 84.06 184 TYR A CA 1
ATOM 1549 C C . TYR A 1 184 ? 8.401 -5.605 -3.764 1.00 84.06 184 TYR A C 1
ATOM 1551 O O . TYR A 1 184 ? 7.303 -5.563 -3.208 1.00 84.06 184 TYR A O 1
ATOM 1559 N N . ILE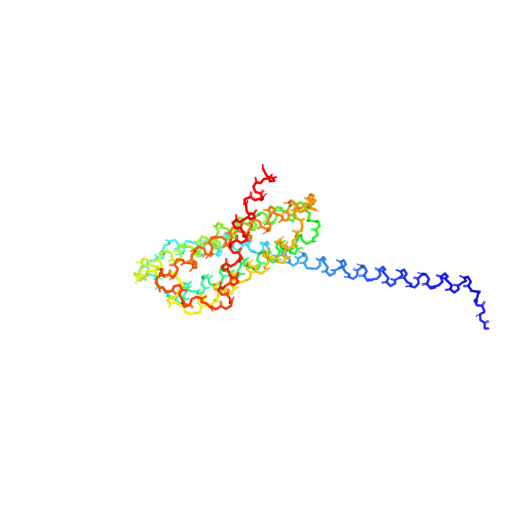 A 1 185 ? 8.957 -6.771 -4.111 1.00 82.31 185 ILE A N 1
ATOM 1560 C CA . ILE A 1 185 ? 8.247 -8.048 -3.919 1.00 82.31 185 ILE A CA 1
ATOM 1561 C C . ILE A 1 185 ? 8.139 -8.415 -2.440 1.00 82.31 185 ILE A C 1
ATOM 1563 O O . ILE A 1 185 ? 7.081 -8.872 -2.010 1.00 82.31 185 ILE A O 1
ATOM 1567 N N . ASN A 1 186 ? 9.192 -8.194 -1.651 1.00 79.38 186 ASN A N 1
ATOM 1568 C CA . ASN A 1 186 ? 9.151 -8.438 -0.210 1.00 79.38 186 ASN A CA 1
ATOM 1569 C C . ASN A 1 186 ? 8.074 -7.596 0.484 1.00 79.38 186 ASN A C 1
ATOM 1571 O O . ASN A 1 186 ? 7.312 -8.142 1.282 1.00 79.38 186 ASN A O 1
ATOM 1575 N N . ASP A 1 187 ? 7.956 -6.313 0.132 1.00 81.81 187 ASP A N 1
ATOM 1576 C CA . ASP A 1 187 ? 6.916 -5.430 0.665 1.00 81.81 187 ASP A CA 1
ATOM 1577 C C . ASP A 1 187 ? 5.519 -5.952 0.304 1.00 81.81 187 ASP A C 1
ATOM 1579 O O . ASP A 1 187 ? 4.658 -6.091 1.175 1.00 81.81 187 ASP A O 1
ATOM 1583 N N . LEU A 1 188 ? 5.299 -6.341 -0.957 1.00 85.00 188 LEU A N 1
ATOM 1584 C CA . LEU A 1 188 ? 4.039 -6.952 -1.381 1.00 85.00 188 LEU A CA 1
ATOM 1585 C C . LEU A 1 188 ? 3.700 -8.225 -0.590 1.00 85.00 188 LEU A C 1
ATOM 1587 O O . LEU A 1 188 ? 2.560 -8.379 -0.149 1.00 85.00 188 LEU A O 1
ATOM 1591 N N . ILE A 1 189 ? 4.663 -9.135 -0.413 1.00 82.19 189 ILE A N 1
ATOM 1592 C CA . ILE A 1 189 ? 4.480 -10.390 0.334 1.00 82.19 189 ILE A CA 1
ATOM 1593 C C . ILE A 1 189 ? 4.158 -10.095 1.799 1.00 82.19 189 ILE A C 1
ATOM 1595 O O . ILE A 1 189 ? 3.214 -10.671 2.346 1.00 82.19 189 ILE A O 1
ATOM 1599 N N . GLY A 1 190 ? 4.918 -9.194 2.424 1.00 83.25 190 GLY A N 1
ATOM 1600 C CA . GLY A 1 190 ? 4.740 -8.798 3.818 1.00 83.25 190 GLY A CA 1
ATOM 1601 C C . GLY A 1 190 ? 3.351 -8.217 4.063 1.00 83.25 190 GLY A C 1
ATOM 1602 O O . GLY A 1 190 ? 2.627 -8.696 4.941 1.00 83.25 190 GLY A O 1
ATOM 1603 N N . TYR A 1 191 ? 2.936 -7.253 3.236 1.00 87.56 191 TYR A N 1
ATOM 1604 C CA . TYR A 1 191 ? 1.602 -6.666 3.323 1.00 87.56 191 TYR A CA 1
ATOM 1605 C C . TYR A 1 191 ? 0.501 -7.684 3.065 1.00 87.56 191 TYR A C 1
ATOM 1607 O O . TYR A 1 191 ? -0.470 -7.732 3.819 1.00 87.56 191 TYR A O 1
ATOM 1615 N N . ASN A 1 192 ? 0.647 -8.520 2.038 1.00 85.62 192 ASN A N 1
ATOM 1616 C CA . ASN A 1 192 ? -0.361 -9.520 1.716 1.00 85.62 192 ASN A CA 1
ATOM 1617 C C . ASN A 1 192 ? -0.542 -10.509 2.873 1.00 85.62 192 ASN A C 1
ATOM 1619 O O . ASN A 1 192 ? -1.669 -10.719 3.317 1.00 85.62 192 ASN A O 1
ATOM 1623 N N . SER A 1 193 ? 0.552 -11.044 3.416 1.00 81.62 193 SER A N 1
ATOM 1624 C CA . SER A 1 193 ? 0.516 -11.976 4.546 1.00 81.62 193 SER A CA 1
ATOM 1625 C C . SER A 1 193 ? -0.116 -11.343 5.791 1.00 81.62 193 SER A C 1
ATOM 1627 O O . SER A 1 193 ? -1.084 -11.876 6.344 1.00 81.62 193 SER A O 1
ATOM 1629 N N . GLY A 1 194 ? 0.372 -10.166 6.199 1.00 83.31 194 GLY A N 1
ATOM 1630 C CA . GLY A 1 194 ? -0.099 -9.483 7.404 1.00 83.31 194 GLY A CA 1
ATOM 1631 C C . GLY A 1 194 ? -1.573 -9.091 7.324 1.00 83.31 194 GLY A C 1
ATOM 1632 O O . GLY A 1 194 ? -2.361 -9.428 8.212 1.00 83.31 194 GLY A O 1
ATOM 1633 N N . PHE A 1 195 ? -1.976 -8.417 6.246 1.00 86.12 195 PHE A N 1
ATOM 1634 C CA . PHE A 1 195 ? -3.348 -7.941 6.100 1.00 86.12 195 PHE A CA 1
ATOM 1635 C C . PHE A 1 195 ? -4.340 -9.060 5.767 1.00 86.12 195 PHE A C 1
ATOM 1637 O O . PHE A 1 195 ? -5.473 -9.007 6.242 1.00 86.12 195 PHE A O 1
ATOM 1644 N N . THR A 1 196 ? -3.944 -10.109 5.038 1.00 82.50 196 THR A N 1
ATOM 1645 C CA . THR A 1 196 ? -4.842 -11.257 4.809 1.00 82.50 196 THR A CA 1
ATOM 1646 C C . THR A 1 196 ? -5.099 -12.022 6.106 1.00 82.50 196 THR A C 1
ATOM 1648 O O . THR A 1 196 ? -6.229 -12.434 6.353 1.00 82.50 196 THR A O 1
ATOM 1651 N N . SER A 1 197 ? -4.099 -12.147 6.986 1.00 80.19 197 SER A N 1
ATOM 1652 C CA . SER A 1 197 ? -4.297 -12.720 8.326 1.00 80.19 197 SER A CA 1
ATOM 1653 C C . SER A 1 197 ? -5.336 -11.931 9.138 1.00 80.19 197 SER A C 1
ATOM 1655 O O . SER A 1 197 ? -6.256 -12.515 9.714 1.00 80.19 197 SER A O 1
ATOM 1657 N N . MET A 1 198 ? -5.267 -10.593 9.108 1.00 81.38 198 MET A N 1
ATOM 1658 C CA . MET A 1 198 ? -6.290 -9.745 9.735 1.00 81.38 198 MET A CA 1
ATOM 1659 C C . MET A 1 198 ? -7.663 -9.921 9.082 1.00 81.38 198 MET A C 1
ATOM 1661 O O . MET A 1 198 ? -8.650 -10.075 9.796 1.00 81.38 198 MET A O 1
ATOM 1665 N N . TYR A 1 199 ? -7.735 -9.953 7.749 1.00 81.44 199 TYR A N 1
ATOM 1666 C CA . TYR A 1 199 ? -8.982 -10.184 7.016 1.00 81.44 199 TYR A CA 1
ATOM 1667 C C . TYR A 1 199 ? -9.638 -11.506 7.410 1.00 81.44 199 TYR A C 1
ATOM 1669 O O . TYR A 1 199 ? -10.825 -11.541 7.699 1.00 81.44 199 TYR A O 1
ATOM 1677 N N . LEU A 1 200 ? -8.863 -12.586 7.494 1.00 78.06 200 LEU A N 1
ATOM 1678 C CA . LEU A 1 200 ? -9.356 -13.888 7.937 1.00 78.06 200 LEU A CA 1
ATOM 1679 C C . LEU A 1 200 ? -9.880 -13.854 9.375 1.00 78.06 200 LEU A C 1
ATOM 1681 O O . LEU A 1 200 ? -10.874 -14.512 9.670 1.00 78.06 200 LEU A O 1
ATOM 1685 N N . SER A 1 201 ? -9.255 -13.065 10.253 1.00 76.56 201 SER A N 1
ATOM 1686 C CA . SER A 1 201 ? -9.705 -12.910 11.641 1.00 76.56 201 SER A CA 1
ATOM 1687 C C . SER A 1 201 ? -11.062 -12.210 11.784 1.00 76.56 201 SER A C 1
ATOM 1689 O O . SER A 1 201 ? -11.711 -12.357 12.821 1.00 76.56 201 SER A O 1
ATOM 1691 N N . GLU A 1 202 ? -11.519 -11.494 10.748 1.00 73.81 202 GLU A N 1
ATOM 1692 C CA . GLU A 1 202 ? -12.852 -10.883 10.715 1.00 73.81 202 GLU A CA 1
ATOM 1693 C C . GLU A 1 202 ? -13.971 -11.932 10.704 1.00 73.81 202 GLU A C 1
ATOM 1695 O O . GLU A 1 202 ? -15.068 -11.680 11.203 1.00 73.81 202 GLU A O 1
ATOM 1700 N N . PHE A 1 203 ? -13.700 -13.121 10.165 1.00 73.06 203 PHE A N 1
ATOM 1701 C CA . PHE A 1 203 ? -14.689 -14.175 9.993 1.00 73.06 203 PHE A CA 1
ATOM 1702 C C . PHE A 1 203 ? -14.497 -15.243 11.070 1.00 73.06 203 PHE A C 1
ATOM 1704 O O . PHE A 1 203 ? -13.460 -15.898 11.154 1.00 73.06 203 PHE A O 1
ATOM 1711 N N . SER A 1 204 ? -15.509 -15.459 11.916 1.00 60.50 204 SER A N 1
ATOM 1712 C CA . SER A 1 204 ? -15.509 -16.631 12.801 1.00 60.50 204 SER A CA 1
ATOM 1713 C C . SER A 1 204 ? -15.537 -17.916 11.968 1.00 60.50 204 SER A C 1
ATOM 1715 O O . SER A 1 204 ? -16.138 -17.916 10.893 1.00 60.50 204 SER A O 1
ATOM 1717 N N . GLN A 1 205 ? -14.987 -19.020 12.488 1.00 52.56 205 GLN A N 1
ATOM 1718 C CA . GLN A 1 205 ? -14.974 -20.323 11.799 1.00 52.56 205 GLN A CA 1
ATOM 1719 C C . GLN A 1 205 ? -16.355 -20.751 11.257 1.00 52.56 205 GLN A C 1
ATOM 1721 O O . GLN A 1 205 ? -16.422 -21.368 10.197 1.00 52.56 205 GLN A O 1
ATOM 1726 N N . ASP A 1 206 ? -17.447 -20.337 11.910 1.00 46.97 206 ASP A N 1
ATOM 1727 C CA . ASP A 1 206 ? -18.823 -20.669 11.516 1.00 46.97 206 ASP A CA 1
ATOM 1728 C C . ASP A 1 206 ? -19.378 -19.841 10.332 1.00 46.97 206 ASP A C 1
ATOM 1730 O O . ASP A 1 206 ? -20.368 -20.238 9.723 1.00 46.97 206 ASP A O 1
ATOM 1734 N N . TYR A 1 207 ? -18.746 -18.716 9.966 1.00 52.03 207 TYR A N 1
ATOM 1735 C CA . TYR A 1 207 ? -19.188 -17.798 8.894 1.00 52.03 207 TYR A CA 1
ATOM 1736 C C . TYR A 1 207 ? -18.316 -17.864 7.628 1.00 52.03 207 TYR A C 1
ATOM 1738 O O . TYR A 1 207 ? -18.550 -17.131 6.668 1.00 52.03 207 TYR A O 1
ATOM 1746 N N . ILE A 1 208 ? -17.344 -18.783 7.573 1.00 51.00 208 ILE A N 1
ATOM 1747 C CA . ILE A 1 208 ? -16.494 -18.998 6.386 1.00 51.00 208 ILE A CA 1
ATOM 1748 C C . ILE A 1 208 ? -17.335 -19.386 5.153 1.00 51.00 208 ILE A C 1
ATOM 1750 O O . ILE A 1 208 ? -16.938 -19.120 4.022 1.00 51.00 208 ILE A O 1
ATOM 1754 N N . CYS A 1 209 ? -18.528 -19.954 5.345 1.00 50.84 209 CYS A N 1
ATOM 1755 C CA . CYS A 1 209 ? -19.414 -20.341 4.245 1.00 50.84 209 CYS A CA 1
ATOM 1756 C C . CYS A 1 209 ? -19.939 -19.145 3.421 1.00 50.84 209 CYS A C 1
ATOM 1758 O O . CYS A 1 209 ? -20.226 -19.322 2.237 1.00 50.84 209 CYS A O 1
ATOM 1760 N N . ASP A 1 210 ? -19.990 -17.938 3.998 1.00 52.12 210 ASP A N 1
ATOM 1761 C CA . ASP A 1 210 ? -20.403 -16.709 3.298 1.00 52.12 210 ASP A CA 1
ATOM 1762 C C . ASP A 1 210 ? -19.243 -16.027 2.543 1.00 52.12 210 ASP A C 1
ATOM 1764 O O . ASP A 1 210 ? -19.458 -15.077 1.789 1.00 52.12 210 ASP A O 1
ATOM 1768 N N . LEU A 1 211 ? -18.009 -16.536 2.674 1.00 54.81 211 LEU A N 1
ATOM 1769 C CA . LEU A 1 211 ? -16.810 -16.010 2.005 1.00 54.81 211 LEU A CA 1
ATOM 1770 C C . LEU A 1 211 ? -16.671 -16.431 0.541 1.00 54.81 211 LEU A C 1
ATOM 1772 O O . LEU A 1 211 ? -15.673 -16.113 -0.102 1.00 54.81 211 LEU A O 1
ATOM 1776 N N . ASN A 1 212 ? -17.649 -17.138 -0.021 1.00 58.25 212 ASN A N 1
ATOM 1777 C CA . ASN A 1 212 ? -17.546 -17.718 -1.359 1.00 58.25 212 ASN A CA 1
ATOM 1778 C C . ASN A 1 212 ? -17.803 -16.696 -2.487 1.00 58.25 212 ASN A C 1
ATOM 1780 O O . ASN A 1 212 ? -18.439 -17.003 -3.498 1.00 58.25 212 ASN A O 1
ATOM 1784 N N . THR A 1 213 ? -17.333 -15.456 -2.318 1.00 69.06 213 THR A N 1
ATOM 1785 C CA . THR A 1 213 ? -17.306 -14.474 -3.404 1.00 69.06 213 THR A CA 1
ATOM 1786 C C . THR A 1 213 ? -16.045 -14.677 -4.249 1.00 69.06 213 THR A C 1
ATOM 1788 O O . THR A 1 213 ? -14.989 -15.022 -3.708 1.00 69.06 213 THR A O 1
ATOM 1791 N N . PRO A 1 214 ? -16.092 -14.427 -5.572 1.00 70.75 214 PRO A N 1
ATOM 1792 C CA . PRO A 1 214 ? -14.914 -14.565 -6.430 1.00 70.75 214 PRO A CA 1
ATOM 1793 C C . PRO A 1 214 ? -13.708 -13.758 -5.932 1.00 70.75 214 PRO A C 1
ATOM 1795 O O . PRO A 1 214 ? -12.581 -14.238 -5.988 1.00 70.75 214 PRO A O 1
ATOM 1798 N N . LYS A 1 215 ? -13.952 -12.556 -5.392 1.00 71.75 215 LYS A N 1
ATOM 1799 C CA . LYS A 1 215 ? -12.907 -11.658 -4.891 1.00 71.75 215 LYS A CA 1
ATOM 1800 C C . LYS A 1 215 ? -12.214 -12.224 -3.649 1.00 71.75 215 LYS A C 1
ATOM 1802 O O . LYS A 1 215 ? -10.987 -12.245 -3.600 1.00 71.75 215 LYS A O 1
ATOM 1807 N N . THR A 1 216 ? -12.979 -12.737 -2.688 1.00 69.50 216 THR A N 1
ATOM 1808 C CA . THR A 1 216 ? -12.426 -13.397 -1.499 1.00 69.50 216 THR A CA 1
ATOM 1809 C C . THR A 1 216 ? -11.648 -14.656 -1.875 1.00 69.50 216 THR A C 1
ATOM 1811 O O . THR A 1 216 ? -10.534 -14.851 -1.396 1.00 69.50 216 THR A O 1
ATOM 1814 N N . MET A 1 217 ? -12.162 -15.471 -2.801 1.00 72.12 217 MET A N 1
ATOM 1815 C CA . MET A 1 217 ? -11.445 -16.654 -3.290 1.00 72.12 217 MET A CA 1
ATOM 1816 C C . MET A 1 217 ? -10.115 -16.299 -3.965 1.00 72.12 217 MET A C 1
ATOM 1818 O O . MET A 1 217 ? -9.127 -17.000 -3.757 1.00 72.12 217 MET A O 1
ATOM 1822 N N . THR A 1 218 ? -10.045 -15.204 -4.728 1.00 74.38 218 THR A N 1
ATOM 1823 C CA . THR A 1 218 ? -8.775 -14.704 -5.281 1.00 74.38 218 THR A CA 1
ATOM 1824 C C . THR A 1 218 ? -7.784 -14.340 -4.177 1.00 74.38 218 THR A C 1
ATOM 1826 O O . THR A 1 218 ? -6.618 -14.719 -4.274 1.00 74.38 218 THR A O 1
ATOM 1829 N N . ILE A 1 219 ? -8.241 -13.660 -3.121 1.00 69.69 219 ILE A N 1
ATOM 1830 C CA . ILE A 1 219 ? -7.393 -13.279 -1.982 1.00 69.69 219 ILE A CA 1
ATOM 1831 C C . ILE A 1 219 ? -6.835 -14.525 -1.276 1.00 69.69 219 ILE A C 1
ATOM 1833 O O . ILE A 1 219 ? -5.627 -14.635 -1.071 1.00 69.69 219 ILE A O 1
ATOM 1837 N N . LEU A 1 220 ? -7.695 -15.499 -0.968 1.00 72.06 220 LEU A N 1
ATOM 1838 C CA . LEU A 1 220 ? -7.300 -16.739 -0.289 1.00 72.06 220 LEU A CA 1
ATOM 1839 C C . LEU A 1 220 ? -6.354 -17.601 -1.137 1.00 72.06 220 LEU A C 1
ATOM 1841 O O . LEU A 1 220 ? -5.364 -18.129 -0.629 1.00 72.06 220 LEU A O 1
ATOM 1845 N N . ASN A 1 221 ? -6.621 -17.714 -2.441 1.00 71.19 221 ASN A N 1
ATOM 1846 C CA . ASN A 1 221 ? -5.755 -18.448 -3.363 1.00 71.19 221 ASN A CA 1
ATOM 1847 C C . ASN A 1 221 ? -4.371 -17.801 -3.482 1.00 71.19 221 ASN A C 1
ATOM 1849 O O . ASN A 1 221 ? -3.369 -18.515 -3.535 1.00 71.19 221 ASN A O 1
ATOM 1853 N N . GLY A 1 222 ? -4.302 -16.468 -3.509 1.00 69.00 222 GLY A N 1
ATOM 1854 C CA . GLY A 1 222 ? -3.030 -15.750 -3.511 1.00 69.00 222 GLY A CA 1
ATOM 1855 C C . GLY A 1 222 ? -2.204 -16.042 -2.257 1.00 69.00 222 GLY A C 1
ATOM 1856 O O . GLY A 1 222 ? -1.034 -16.403 -2.374 1.00 69.00 222 GLY A O 1
ATOM 1857 N N . MET A 1 223 ? -2.827 -16.029 -1.073 1.00 68.56 223 MET A N 1
ATOM 1858 C CA . MET A 1 223 ? -2.162 -16.368 0.194 1.00 68.56 223 MET A CA 1
ATOM 1859 C C . MET A 1 223 ? -1.564 -17.783 0.191 1.00 68.56 223 MET A C 1
ATOM 1861 O O . MET A 1 223 ? -0.408 -17.968 0.569 1.00 68.56 223 MET A O 1
ATOM 1865 N N . SER A 1 224 ? -2.310 -18.778 -0.301 1.00 66.06 224 SER A N 1
ATOM 1866 C CA . SER A 1 224 ? -1.812 -20.158 -0.417 1.00 66.06 224 SER A CA 1
ATOM 1867 C C . SER A 1 224 ? -0.587 -20.270 -1.337 1.00 66.06 224 SER A C 1
ATOM 1869 O O . SER A 1 224 ? 0.347 -21.015 -1.032 1.00 66.06 224 SER A O 1
ATOM 1871 N N . LYS A 1 225 ? -0.548 -19.510 -2.440 1.00 67.56 225 LYS A N 1
ATOM 1872 C CA . LYS A 1 225 ? 0.616 -19.473 -3.342 1.00 67.56 225 LYS A CA 1
ATOM 1873 C C . LYS A 1 225 ? 1.821 -18.764 -2.715 1.00 67.56 225 LYS A C 1
ATOM 1875 O O . LYS A 1 225 ? 2.960 -19.154 -2.980 1.00 67.56 225 LYS A O 1
ATOM 1880 N N . ILE A 1 226 ? 1.592 -17.743 -1.889 1.00 64.94 226 ILE A N 1
ATOM 1881 C CA . ILE A 1 226 ? 2.654 -17.012 -1.183 1.00 64.94 226 ILE A CA 1
ATOM 1882 C C . ILE A 1 226 ? 3.297 -17.898 -0.122 1.00 64.94 226 ILE A C 1
ATOM 1884 O O . ILE A 1 226 ? 4.518 -17.957 -0.077 1.00 64.94 226 ILE A O 1
ATOM 1888 N N . ASP A 1 227 ? 2.522 -18.643 0.667 1.00 59.53 227 ASP A N 1
ATOM 1889 C CA . ASP A 1 227 ? 3.066 -19.551 1.691 1.00 59.53 227 ASP A CA 1
ATOM 1890 C C . ASP A 1 227 ? 4.007 -20.609 1.072 1.00 59.53 227 ASP A C 1
ATOM 1892 O O . ASP A 1 227 ? 5.078 -20.929 1.591 1.00 59.53 227 ASP A O 1
ATOM 1896 N N . PHE A 1 228 ? 3.688 -21.059 -0.144 1.00 53.28 228 PHE A N 1
ATOM 1897 C CA . PHE A 1 228 ? 4.567 -21.919 -0.938 1.00 53.28 228 PHE A CA 1
ATOM 1898 C C . PHE A 1 228 ? 5.827 -21.203 -1.468 1.00 53.28 228 PHE A C 1
ATOM 1900 O O . PHE A 1 228 ? 6.884 -21.821 -1.597 1.00 53.28 228 PHE A O 1
ATOM 1907 N N . THR A 1 229 ? 5.746 -19.906 -1.777 1.00 53.47 229 THR A N 1
ATOM 1908 C CA . THR A 1 229 ? 6.813 -19.157 -2.467 1.00 53.47 229 THR A CA 1
ATOM 1909 C C . THR A 1 229 ? 7.750 -18.407 -1.518 1.00 53.47 229 THR A C 1
ATOM 1911 O O . THR A 1 229 ? 8.951 -18.372 -1.774 1.00 53.47 229 THR A O 1
ATOM 1914 N N . SER A 1 230 ? 7.269 -17.894 -0.385 1.00 54.66 230 SER A N 1
ATOM 1915 C CA . SER A 1 230 ? 8.096 -17.329 0.695 1.00 54.66 230 SER A CA 1
ATOM 1916 C C . SER A 1 230 ? 9.113 -18.354 1.207 1.00 54.66 230 SER A C 1
ATOM 1918 O O . SER A 1 230 ? 10.282 -18.025 1.402 1.00 54.66 230 SER A O 1
ATOM 1920 N N . ASN A 1 231 ? 8.711 -19.629 1.288 1.00 49.97 231 ASN A N 1
ATOM 1921 C CA . ASN A 1 231 ? 9.609 -20.755 1.562 1.00 49.97 231 ASN A CA 1
ATOM 1922 C C . ASN A 1 231 ? 10.713 -20.939 0.498 1.00 49.97 231 ASN A C 1
ATOM 1924 O O . ASN A 1 231 ? 11.756 -21.511 0.799 1.00 49.97 231 ASN A O 1
ATOM 1928 N N . ARG A 1 232 ? 10.513 -20.459 -0.738 1.00 48.31 232 ARG A N 1
ATOM 1929 C CA . ARG A 1 232 ? 11.502 -20.515 -1.830 1.00 48.31 232 ARG A CA 1
ATOM 1930 C C . ARG A 1 232 ? 12.371 -19.259 -1.918 1.00 48.31 232 ARG A C 1
ATOM 1932 O O . ARG A 1 232 ? 13.531 -19.389 -2.280 1.00 48.31 232 ARG A O 1
ATOM 1939 N N . ILE A 1 233 ? 11.861 -18.070 -1.580 1.00 51.47 233 ILE A N 1
ATOM 1940 C CA . ILE A 1 233 ? 12.663 -16.826 -1.528 1.00 51.47 233 ILE A CA 1
ATOM 1941 C C . ILE A 1 233 ? 13.682 -16.882 -0.386 1.00 51.47 233 ILE A C 1
ATOM 1943 O O . ILE A 1 233 ? 14.824 -16.475 -0.575 1.00 51.47 233 ILE A O 1
ATOM 1947 N N . LEU A 1 234 ? 13.316 -17.470 0.759 1.00 47.03 234 LEU A N 1
ATOM 1948 C CA . LEU A 1 234 ? 14.246 -17.741 1.865 1.00 47.03 234 LEU A CA 1
ATOM 1949 C C . LEU A 1 234 ? 15.414 -18.672 1.482 1.00 47.03 234 LEU A C 1
ATOM 1951 O O . LEU A 1 234 ? 16.344 -18.797 2.262 1.00 47.03 234 LEU A O 1
ATOM 1955 N N . LEU A 1 235 ? 15.385 -19.324 0.310 1.00 39.53 235 LEU A N 1
ATOM 1956 C CA . LEU A 1 235 ? 16.506 -20.121 -0.209 1.00 39.53 235 LEU A CA 1
ATOM 1957 C C . LEU A 1 235 ? 17.512 -19.294 -1.033 1.00 39.53 235 LEU A C 1
ATOM 1959 O O . LEU A 1 235 ? 18.541 -19.834 -1.434 1.00 39.53 235 LEU A O 1
ATOM 1963 N N . PHE A 1 236 ? 17.211 -18.025 -1.328 1.00 38.78 236 PHE A N 1
ATOM 1964 C CA . PHE A 1 236 ? 18.092 -17.109 -2.065 1.00 38.78 236 PHE A CA 1
ATOM 1965 C C . PHE A 1 236 ? 18.858 -16.126 -1.156 1.00 38.78 236 PHE A C 1
ATOM 1967 O O . PHE A 1 236 ? 19.712 -15.396 -1.660 1.00 38.78 236 PHE A O 1
ATOM 1974 N N . PHE A 1 237 ? 18.582 -16.130 0.153 1.00 38.16 237 PHE A N 1
ATOM 1975 C CA . PHE A 1 237 ? 19.326 -15.420 1.204 1.00 38.16 237 PHE A CA 1
ATOM 1976 C C . PHE A 1 237 ? 19.956 -16.425 2.174 1.00 38.16 237 PHE A C 1
ATOM 1978 O O . PHE A 1 237 ? 20.995 -16.075 2.777 1.00 38.16 237 PHE A O 1
#

Sequence (237 aa):
MFKFSKKSWIIIFILVVLYVVISNIYELFNSMEADNNKARENLSALIKWSKNEGKEELEYAKNLSKENYNQEKVTQMIIKNLKMIQASIEDMKTLTSYYPTEEDVELMRQAGHVTTNSNTDIILYLLYNERNITNHKTYFLFDKERFKVFEDFLFFLNTRLEEDFLQKDIHKFDSFDVVRIGMYINDLIGYNSGFTSMYLSEFSQDYICDLNTPKTMTILNGMSKIDFTSNRILLFF

Radius of gyration: 23.6 Å; chains: 1; bounding box: 42×38×88 Å

pLDDT: mean 83.34, std 14.61, range [38.16, 98.56]

Secondary structure (DSSP, 8-state):
-----HHHHHHHHHHHHHHHHHHHHHHHHHHHHHHHHHHHHHHHHHHHHHHTHHHHHHHHHHT--TTT--HHHHHHHHHHHHHHHHHHHHHHHHHTSS---HHHHHHHHHHHHHIIIIIIHHHHHHHHHHHHHHT-S-SSTT-HHHHHHHHHHHHHHHHHHIIIIITS-GGG--HHHHHHIIIIIHHHHHHHHHHHHHHHHTS-GGGGGGG-SHHHHHHHHHHHHHHHHHHHHTT--

Foldseek 3Di:
DDDDDPVRVVVVVVVVVVVVVVVVVVVVVVVLVVLLVVLLVLLVVLLVCCVPVLVVLLVCLQPPALVNDDPVVLLVLLLVLLVSLLSLLVSLCSCLVDQHDPVSLVSLVSSLCSNVVGSVSSLVSSQVRVCVNVVPQARAVVDPVSNVSLLVSLLSLLVCCVVVPLPDDPVPDDPSNVSCCVRRVVSSLVCLQVSVVSVVSRDDPVRVVVLPDPSSVSSVVSNVSSVVCVVVVVVVD

Organism: Campylobacter jejuni (NCBI:txid197)